Protein AF-A0AAP9Y2R6-F1 (afdb_monomer)

Mean predicted aligned error: 7.05 Å

Radius of gyration: 29.99 Å; Cα contacts (8 Å, |Δi|>4): 122; chains: 1; bounding box: 62×42×90 Å

Nearest PDB structures (foldseek):
  4e17-assembly1_A  TM=4.650E-01  e=4.943E+00  Gallus gallus

Sequence (197 aa):
MSHKTFRLRTQFMLLILGFSFCFIAYSLCSLFVLKELRVNGPLYQKIQLSNDLVSDILPPPEYVIESYLLCFQLLDADAVQQPRLIDRLASLRKDYDDRYRFWSEQPLNPDTRRALIDASHPPAVAFYRIVFDDFIPAVQREDKVAARDALGRISQQYDLQRKAIDSLVQLATRDTSAVEADAQRGTQSSFWLLAGV

Solvent-accessible surface area (backbone atoms only — not comparable to full-atom values): 10710 Å² total; per-residue (Å²): 136,86,78,80,80,69,57,70,69,58,53,52,51,52,52,50,51,50,51,51,49,52,49,51,53,50,49,54,53,50,52,55,53,48,56,38,68,32,82,87,12,67,56,43,50,54,52,48,52,53,52,50,52,49,58,76,71,47,82,58,57,92,49,63,60,67,53,55,52,48,55,59,52,49,77,77,44,49,88,81,51,40,61,61,54,52,53,48,43,53,49,50,51,50,49,25,55,53,50,50,56,56,56,72,72,47,96,60,55,73,66,58,40,44,26,51,59,68,47,20,40,59,28,50,54,52,25,50,47,40,43,66,72,46,20,49,55,20,49,75,68,67,35,64,65,56,23,50,53,36,46,55,55,33,50,54,22,48,55,50,21,49,55,25,47,58,52,37,53,55,48,55,52,52,52,51,53,50,54,53,52,49,51,47,54,53,50,55,57,52,49,39,65,73,70,74,112

Organism: Burkholderia glumae (NCBI:txid337)

Secondary structure (DSSP, 8-state):
-------HHHHHHHHHHHHHHHHHHHHHHHHHHHHHHSTTSHHHHHHHHHHHHHHHHSPPTT-THHHHHHHHHHHH--TTTHHHHHHHHHHHHHHHHHHHHHHHTS---HHHHIIIIIIIHHHHHHHHHHIIIIIHHHHHTT-HHHHHHHHHHHHHHHHHHHHHHHHHHHHHHHHHHHHHHHHHHHHHHHHHHHHT-

Foldseek 3Di:
DDDPDDDPVVVVVVVVVVVVVVLVVVLVVVVVVCQQPFQVHPVNVVVVVVVVVVPVPDDDLLACVVVLVLLVVLLVDDPVCLVVSVVVNVVSVVSNVVVLVVVCPDPDDPVLCCLRPVQQPVLVVQLSCLVPVFQSVCSVVVVSVSNVVSSVSNVVSNVSNVVSVVVSVVVVVVVVVVVSVVSVVVSVVVVCVSVPD

Structure (mmCIF, N/CA/C/O backbone):
data_AF-A0AAP9Y2R6-F1
#
_entry.id   AF-A0AAP9Y2R6-F1
#
loop_
_atom_site.group_PDB
_atom_site.id
_atom_site.type_symbol
_atom_site.label_atom_id
_atom_site.label_alt_id
_atom_site.label_comp_id
_atom_site.label_asym_id
_atom_site.label_entity_id
_atom_site.label_seq_id
_atom_site.pdbx_PDB_ins_code
_atom_site.Cartn_x
_atom_site.Cartn_y
_atom_site.Cartn_z
_atom_site.occupancy
_atom_site.B_iso_or_equiv
_atom_site.auth_seq_id
_atom_site.auth_comp_id
_atom_site.auth_asym_id
_atom_site.auth_atom_id
_atom_site.pdbx_PDB_model_num
ATOM 1 N N . MET A 1 1 ? 42.157 30.737 -60.958 1.00 42.56 1 MET A N 1
ATOM 2 C CA . MET A 1 1 ? 41.594 29.743 -60.016 1.00 42.56 1 MET A CA 1
ATOM 3 C C . MET A 1 1 ? 41.350 28.450 -60.780 1.00 42.56 1 MET A C 1
ATOM 5 O O . MET A 1 1 ? 40.451 28.403 -61.605 1.00 42.56 1 MET A O 1
ATOM 9 N N . SER A 1 2 ? 42.221 27.453 -60.610 1.00 43.06 2 SER A N 1
ATOM 10 C CA . SER A 1 2 ? 42.131 26.175 -61.330 1.00 43.06 2 SER A CA 1
ATOM 11 C C . SER A 1 2 ? 41.187 25.237 -60.577 1.00 43.06 2 SER A C 1
ATOM 13 O O . SER A 1 2 ? 41.554 24.693 -59.534 1.00 43.06 2 SER A O 1
ATOM 15 N N . HIS A 1 3 ? 39.955 25.080 -61.066 1.00 58.25 3 HIS A N 1
ATOM 16 C CA . HIS A 1 3 ? 39.062 24.027 -60.589 1.00 58.25 3 HIS A CA 1
ATOM 17 C C . HIS A 1 3 ? 39.592 22.695 -61.121 1.00 58.25 3 HIS A C 1
ATOM 19 O O . HIS A 1 3 ? 39.415 22.369 -62.292 1.00 58.25 3 HIS A O 1
ATOM 25 N N . LYS A 1 4 ? 40.281 21.930 -60.267 1.00 63.34 4 LYS A N 1
ATOM 26 C CA . LYS A 1 4 ? 40.662 20.549 -60.581 1.00 63.34 4 LYS A CA 1
ATOM 27 C C . LYS A 1 4 ? 39.378 19.746 -60.806 1.00 63.34 4 LYS A C 1
ATOM 29 O O . LYS A 1 4 ? 38.642 19.472 -59.860 1.00 63.34 4 LYS A O 1
ATOM 34 N N . THR A 1 5 ? 39.087 19.401 -62.055 1.00 64.75 5 THR A N 1
ATOM 35 C CA . THR A 1 5 ? 37.951 18.553 -62.415 1.00 64.75 5 THR A CA 1
ATOM 36 C C . THR A 1 5 ? 38.278 17.115 -62.014 1.00 64.75 5 THR A C 1
ATOM 38 O O . THR A 1 5 ? 39.085 16.426 -62.635 1.00 64.75 5 THR A O 1
ATOM 41 N N . PHE A 1 6 ? 37.701 16.661 -60.903 1.00 67.81 6 PHE A N 1
ATOM 42 C CA . PHE A 1 6 ? 37.825 15.268 -60.484 1.00 67.81 6 PHE A CA 1
ATOM 43 C C . PHE A 1 6 ? 37.100 14.359 -61.482 1.00 67.81 6 PHE A C 1
ATOM 45 O O . PHE A 1 6 ? 36.033 14.704 -61.986 1.00 67.81 6 PHE A O 1
ATOM 52 N N . ARG A 1 7 ? 37.661 13.173 -61.758 1.00 81.00 7 ARG A N 1
ATOM 53 C CA . ARG A 1 7 ? 36.958 12.152 -62.547 1.00 81.00 7 ARG A CA 1
ATOM 54 C C . ARG A 1 7 ? 35.639 11.815 -61.845 1.00 81.00 7 ARG A C 1
ATOM 56 O O . ARG A 1 7 ? 35.634 11.605 -60.635 1.00 81.00 7 ARG A O 1
ATOM 63 N N . LEU A 1 8 ? 34.554 11.699 -62.611 1.00 81.50 8 LEU A N 1
ATOM 64 C CA . LEU A 1 8 ? 33.191 11.460 -62.114 1.00 81.50 8 LEU A CA 1
ATOM 65 C C . LEU A 1 8 ? 33.115 10.318 -61.074 1.00 81.50 8 LEU A C 1
ATOM 67 O O . LEU A 1 8 ? 32.459 10.440 -60.045 1.00 81.50 8 LEU A O 1
ATOM 71 N N . ARG A 1 9 ? 33.879 9.235 -61.279 1.00 80.62 9 ARG A N 1
ATOM 72 C CA . ARG A 1 9 ? 33.995 8.107 -60.331 1.00 80.62 9 ARG A CA 1
ATO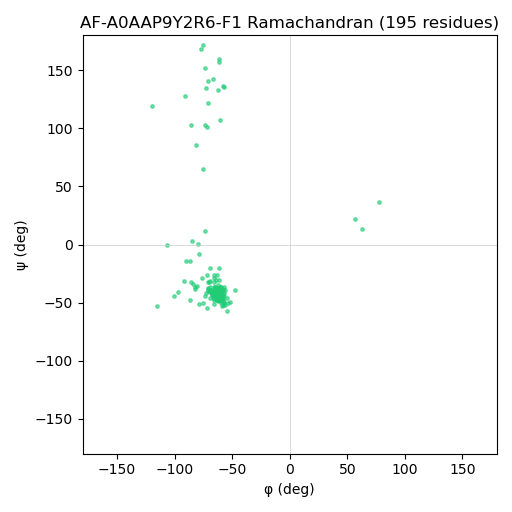M 73 C C . ARG A 1 9 ? 34.527 8.514 -58.951 1.00 80.62 9 ARG A C 1
ATOM 75 O O . ARG A 1 9 ? 34.040 8.024 -57.940 1.00 80.62 9 ARG A O 1
ATOM 82 N N . THR A 1 10 ? 35.514 9.406 -58.897 1.00 85.50 10 THR A N 1
ATOM 83 C CA . THR A 1 10 ? 36.101 9.896 -57.641 1.00 85.50 10 THR A CA 1
ATOM 84 C C . THR A 1 10 ? 35.112 10.774 -56.875 1.00 85.50 10 THR A C 1
ATOM 86 O O . THR A 1 10 ? 35.047 10.683 -55.655 1.00 85.50 10 THR A O 1
ATOM 89 N N . GLN A 1 11 ? 34.299 11.572 -57.577 1.00 83.00 11 GLN A N 1
ATOM 90 C CA . GLN A 1 11 ? 33.243 12.386 -56.960 1.00 83.00 11 GLN A CA 1
ATOM 91 C C . GLN A 1 11 ? 32.159 11.509 -56.318 1.00 83.00 11 GLN A C 1
ATOM 93 O O . GLN A 1 11 ? 31.798 11.740 -55.166 1.00 83.00 11 GLN A O 1
ATOM 98 N N . PHE A 1 12 ? 31.707 10.458 -57.014 1.00 89.44 12 PHE A N 1
ATOM 99 C CA . PHE A 1 12 ? 30.763 9.490 -56.448 1.00 89.44 12 PHE A CA 1
ATOM 100 C C . PHE A 1 12 ? 31.343 8.736 -55.242 1.00 89.44 12 PHE A C 1
ATOM 102 O O . PHE A 1 12 ? 30.650 8.598 -54.238 1.00 89.44 12 PHE A O 1
ATOM 109 N N . MET A 1 13 ? 32.613 8.306 -55.283 1.00 90.06 13 MET A N 1
ATOM 110 C CA . MET A 1 13 ? 33.241 7.644 -54.127 1.00 90.06 13 MET A CA 1
ATOM 111 C C . MET A 1 13 ? 33.343 8.557 -52.900 1.00 90.06 13 MET A C 1
ATOM 113 O O . MET A 1 13 ? 33.068 8.109 -51.791 1.00 90.06 13 MET A O 1
ATOM 117 N N . LEU A 1 14 ? 33.698 9.833 -53.082 1.00 91.06 14 LEU A N 1
ATOM 118 C CA . LEU A 1 14 ? 33.761 10.794 -51.977 1.00 91.06 14 LEU A CA 1
ATOM 119 C C . LEU A 1 14 ? 32.380 11.061 -51.368 1.00 91.06 14 LEU A C 1
ATOM 121 O O . LEU A 1 14 ? 32.266 11.147 -50.148 1.00 91.06 14 LEU A O 1
ATOM 125 N N . LEU A 1 15 ? 31.335 11.151 -52.195 1.00 92.44 15 LEU A N 1
ATOM 126 C CA . LEU A 1 15 ? 29.966 11.357 -51.721 1.00 92.44 15 LEU A CA 1
ATOM 127 C C . LEU A 1 15 ? 29.451 10.147 -50.933 1.00 92.44 15 LEU A C 1
ATOM 129 O O . LEU A 1 15 ? 28.877 10.325 -49.862 1.00 92.44 15 LEU A O 1
ATOM 133 N N . ILE A 1 16 ? 29.711 8.928 -51.418 1.00 92.69 16 ILE A N 1
ATOM 134 C CA . ILE A 1 16 ? 29.362 7.690 -50.709 1.00 92.69 16 ILE A CA 1
ATOM 135 C C . ILE A 1 16 ? 30.111 7.607 -49.376 1.00 92.69 16 ILE A C 1
ATOM 137 O O . ILE A 1 16 ? 29.486 7.362 -48.352 1.00 92.69 16 ILE A O 1
ATOM 141 N N . LEU A 1 17 ? 31.424 7.862 -49.358 1.00 93.75 17 LEU A N 1
ATOM 142 C CA . LEU A 1 17 ? 32.207 7.856 -48.117 1.00 93.75 17 LEU A CA 1
ATOM 143 C C . LEU A 1 17 ? 31.713 8.907 -47.118 1.00 93.75 17 LEU A C 1
ATOM 145 O O . LEU A 1 17 ? 31.610 8.609 -45.930 1.00 93.75 17 LEU A O 1
ATOM 149 N N . GLY A 1 18 ? 31.368 10.107 -47.593 1.00 94.00 18 GLY A N 1
ATOM 150 C CA . GLY A 1 18 ? 30.782 11.157 -46.762 1.00 94.00 18 GLY A CA 1
ATOM 151 C C . GLY A 1 18 ? 29.445 10.738 -46.149 1.00 94.00 18 GLY A C 1
ATOM 152 O O . GLY A 1 18 ? 29.265 10.853 -44.939 1.00 94.00 18 GLY A O 1
ATOM 153 N N . PHE A 1 19 ? 28.535 10.183 -46.954 1.00 93.88 19 PHE A N 1
ATOM 154 C CA . PHE A 1 19 ? 27.248 9.674 -46.470 1.00 93.88 19 PHE A CA 1
ATOM 155 C C . PHE A 1 19 ? 27.411 8.522 -45.478 1.00 93.88 19 PHE A C 1
ATOM 157 O O . PHE A 1 19 ? 26.789 8.545 -44.418 1.00 93.88 19 PHE A O 1
ATOM 164 N N . SER A 1 20 ? 28.273 7.549 -45.779 1.00 92.00 20 SER A N 1
ATOM 165 C CA . SER A 1 20 ? 28.566 6.432 -44.879 1.00 92.00 20 SER A CA 1
ATOM 166 C C . SER A 1 20 ? 29.151 6.918 -43.557 1.00 92.00 20 SER A C 1
ATOM 168 O O . SER A 1 20 ? 28.753 6.437 -42.501 1.00 92.00 20 SER A O 1
ATOM 170 N N . PHE A 1 21 ? 30.045 7.911 -43.585 1.00 93.44 21 PHE A N 1
ATOM 171 C CA . PHE A 1 21 ? 30.590 8.510 -42.369 1.00 93.44 21 PHE A CA 1
ATOM 172 C C . PHE A 1 21 ? 29.501 9.190 -41.530 1.00 93.44 21 PHE A C 1
ATOM 174 O O . PHE A 1 21 ? 29.406 8.931 -40.332 1.00 93.44 21 PHE A O 1
ATOM 181 N N . CYS A 1 22 ? 28.637 10.004 -42.148 1.00 92.12 22 CYS A N 1
ATOM 182 C CA . CYS A 1 22 ? 27.505 10.625 -41.456 1.00 92.12 22 CYS A CA 1
ATOM 183 C C . CYS A 1 22 ? 26.539 9.582 -40.879 1.00 92.12 22 CYS A C 1
ATOM 185 O O . CYS A 1 22 ? 26.077 9.739 -39.751 1.00 92.12 22 CYS A O 1
ATOM 187 N N . PHE A 1 23 ? 2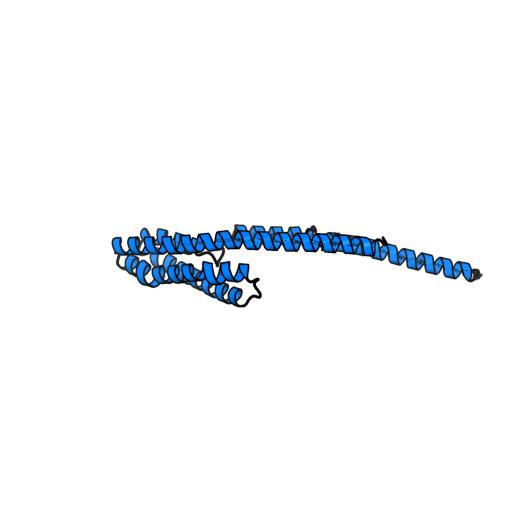6.265 8.505 -41.618 1.00 90.44 23 PHE A N 1
ATOM 188 C CA . PHE A 1 23 ? 25.397 7.422 -41.169 1.00 90.44 23 PHE A CA 1
ATOM 189 C C . PHE A 1 23 ? 25.990 6.661 -39.977 1.00 90.44 23 PHE A C 1
ATOM 191 O O . PHE A 1 23 ? 25.284 6.398 -39.004 1.00 90.44 23 PHE A O 1
ATOM 198 N N . ILE A 1 24 ? 27.293 6.361 -40.004 1.00 88.94 24 ILE A N 1
ATOM 199 C CA . ILE A 1 24 ? 27.999 5.724 -38.883 1.00 88.94 24 ILE A CA 1
ATOM 200 C C . ILE A 1 24 ? 28.001 6.649 -37.663 1.00 88.94 24 ILE A C 1
ATOM 202 O O . ILE A 1 24 ? 27.671 6.209 -36.565 1.00 88.94 24 ILE A O 1
ATOM 206 N N . ALA A 1 25 ? 28.321 7.934 -37.843 1.00 89.62 25 ALA A N 1
ATOM 207 C CA . ALA A 1 25 ? 28.320 8.909 -36.755 1.00 89.62 25 ALA A CA 1
ATOM 208 C C . ALA A 1 25 ? 26.927 9.049 -36.114 1.00 89.62 25 ALA A C 1
ATOM 210 O O . ALA A 1 25 ? 26.806 9.038 -34.888 1.00 89.62 25 ALA A O 1
ATOM 211 N N . TYR A 1 26 ? 25.873 9.115 -36.935 1.00 90.50 26 TYR A N 1
ATOM 212 C CA . TYR A 1 26 ? 24.488 9.116 -36.468 1.00 90.50 26 TYR A CA 1
ATOM 213 C C . TYR A 1 26 ? 24.140 7.829 -35.714 1.00 90.50 26 TYR A C 1
ATOM 215 O O . TYR A 1 26 ? 23.602 7.897 -34.611 1.00 90.50 26 TYR A O 1
ATOM 223 N N . SER A 1 27 ? 24.496 6.667 -36.268 1.00 85.62 27 SER A N 1
ATOM 224 C CA . SER A 1 27 ? 24.221 5.363 -35.658 1.00 85.62 27 SER A CA 1
ATOM 225 C C . SER A 1 27 ? 24.902 5.233 -34.298 1.00 85.62 27 SER A C 1
ATOM 227 O O . SER A 1 27 ? 24.251 4.886 -33.321 1.00 85.62 27 SER A O 1
ATOM 229 N N . LEU A 1 28 ? 26.182 5.599 -34.187 1.00 86.75 28 LEU A N 1
ATOM 230 C CA . LEU A 1 28 ? 26.902 5.584 -32.911 1.00 86.75 28 LEU A CA 1
ATOM 231 C C . LEU A 1 28 ? 26.243 6.508 -31.882 1.00 86.75 28 LEU A C 1
ATOM 233 O O . LEU A 1 28 ? 25.992 6.083 -30.757 1.00 86.75 28 LEU A O 1
ATOM 237 N N . CYS A 1 29 ? 25.911 7.742 -32.271 1.00 88.50 29 CYS A N 1
ATOM 238 C CA . CYS A 1 29 ? 25.213 8.686 -31.398 1.00 88.50 29 CYS A CA 1
ATOM 239 C C . CYS A 1 29 ? 23.859 8.128 -30.923 1.00 88.50 29 CYS A C 1
ATOM 241 O O . CYS A 1 29 ? 23.559 8.146 -29.729 1.00 88.50 29 CYS A O 1
ATOM 243 N N . SER A 1 30 ? 23.078 7.552 -31.841 1.00 86.75 30 SER A N 1
ATOM 244 C CA . SER A 1 30 ? 21.794 6.913 -31.541 1.00 86.75 30 SER A CA 1
ATOM 245 C C . SER A 1 30 ? 21.945 5.760 -30.543 1.00 86.75 30 SER A C 1
ATOM 247 O O . SER A 1 30 ? 21.197 5.696 -29.567 1.00 86.75 30 SER A O 1
ATOM 249 N N . LEU A 1 31 ? 22.956 4.901 -30.712 1.00 82.88 31 LEU A N 1
ATOM 250 C CA . LEU A 1 31 ? 23.227 3.791 -29.793 1.00 82.88 31 LEU A CA 1
ATOM 251 C C . LEU A 1 31 ? 23.615 4.270 -28.387 1.00 82.88 31 LEU A C 1
ATOM 253 O O . LEU A 1 31 ? 23.197 3.658 -27.401 1.00 82.88 31 LEU A O 1
ATOM 257 N N . PHE A 1 32 ? 24.373 5.366 -28.271 1.00 85.62 32 PHE A N 1
ATOM 258 C CA . PHE A 1 32 ? 24.688 5.967 -26.970 1.00 85.62 32 PHE A CA 1
ATOM 259 C C . PHE A 1 32 ? 23.432 6.476 -26.260 1.00 85.62 32 PHE A C 1
ATOM 261 O O . PHE A 1 32 ? 23.223 6.153 -25.091 1.00 85.62 32 PHE A O 1
ATOM 268 N N . VAL A 1 33 ? 22.572 7.213 -26.967 1.00 86.44 33 VAL A N 1
ATOM 269 C CA . VAL A 1 33 ? 21.307 7.717 -26.409 1.00 86.44 33 VAL A CA 1
ATOM 270 C C . VAL A 1 33 ? 20.382 6.561 -26.014 1.00 86.44 33 VAL A C 1
ATOM 272 O O . VAL A 1 33 ? 19.808 6.569 -24.927 1.00 86.44 33 VAL A O 1
ATOM 275 N N . LEU A 1 34 ? 20.276 5.523 -26.847 1.00 86.69 34 LEU A N 1
ATOM 276 C CA . LEU A 1 34 ? 19.433 4.362 -26.560 1.00 86.69 34 LEU A CA 1
ATOM 277 C C . LEU A 1 34 ? 19.923 3.577 -25.334 1.00 86.69 34 LEU A C 1
ATOM 279 O O . LEU A 1 34 ? 19.111 3.099 -24.542 1.00 86.69 34 LEU A O 1
ATOM 283 N N . LYS A 1 35 ? 21.243 3.465 -25.138 1.00 85.56 35 LYS A N 1
ATOM 284 C CA . LYS A 1 35 ? 21.821 2.822 -23.949 1.00 85.56 35 LYS A CA 1
ATOM 285 C C . LYS A 1 35 ? 21.443 3.551 -22.656 1.00 85.56 35 LYS A C 1
ATOM 287 O O . LYS A 1 35 ? 21.256 2.884 -21.638 1.00 85.56 35 LYS A O 1
ATOM 292 N N . GLU A 1 36 ? 21.329 4.876 -22.711 1.00 88.31 36 GLU A N 1
ATOM 293 C CA . GLU A 1 36 ? 20.938 5.709 -21.572 1.00 88.31 36 GLU A CA 1
ATOM 294 C C . GLU A 1 36 ? 19.438 5.585 -21.250 1.00 88.31 36 GLU A C 1
ATOM 296 O O . GLU A 1 36 ? 19.060 5.434 -20.088 1.00 88.31 36 GLU A O 1
ATOM 301 N N . LEU A 1 37 ? 18.591 5.618 -22.287 1.00 89.31 37 LEU A N 1
ATOM 302 C CA . LEU A 1 37 ? 17.130 5.728 -22.165 1.00 89.31 37 LEU A CA 1
ATOM 303 C C . LEU A 1 37 ? 16.374 4.391 -22.084 1.00 89.31 37 LEU A C 1
ATOM 305 O O . LEU A 1 37 ? 15.187 4.387 -21.760 1.00 89.31 37 LEU A O 1
ATOM 309 N N . ARG A 1 38 ? 17.009 3.261 -22.412 1.00 87.81 38 ARG A N 1
ATOM 310 C CA . ARG A 1 38 ? 16.357 1.938 -22.379 1.00 87.81 38 ARG A CA 1
ATOM 311 C C . ARG A 1 38 ? 15.878 1.552 -20.974 1.00 87.81 38 ARG A C 1
ATOM 313 O O . ARG A 1 38 ? 16.413 2.017 -19.969 1.00 87.81 38 ARG A O 1
ATOM 320 N N . VAL A 1 39 ? 14.935 0.611 -20.905 1.00 89.62 39 VAL A N 1
ATOM 321 C CA . VAL A 1 39 ? 14.566 -0.066 -19.647 1.00 89.62 39 VAL A CA 1
ATOM 322 C C . VAL A 1 39 ? 15.817 -0.719 -19.049 1.00 89.62 39 VAL A C 1
ATOM 324 O O . VAL A 1 39 ? 16.604 -1.325 -19.781 1.00 89.62 39 VAL A O 1
ATOM 327 N N . ASN A 1 40 ? 16.024 -0.567 -17.738 1.00 86.00 40 ASN A N 1
ATOM 328 C CA . ASN A 1 40 ? 17.274 -0.905 -17.037 1.00 86.00 40 ASN A CA 1
ATOM 329 C C . ASN A 1 40 ? 18.522 -0.097 -17.469 1.00 86.00 40 ASN A C 1
ATOM 331 O O . ASN A 1 40 ? 19.650 -0.462 -17.133 1.00 86.00 40 ASN A O 1
ATOM 335 N N . GLY A 1 41 ? 18.353 0.995 -18.218 1.00 89.81 41 GLY A N 1
ATOM 336 C CA . GLY A 1 41 ? 19.386 2.008 -18.437 1.00 89.81 41 GLY A CA 1
ATOM 337 C C . GLY A 1 41 ? 19.553 2.936 -17.222 1.00 89.81 41 GLY A C 1
ATOM 338 O O . GLY A 1 41 ? 18.708 2.932 -16.322 1.00 89.81 41 GLY A O 1
ATOM 339 N N . PRO A 1 42 ? 20.615 3.758 -17.178 1.00 93.06 42 PRO A N 1
ATOM 340 C CA . PRO A 1 42 ? 20.896 4.635 -16.039 1.00 93.06 42 PRO A CA 1
ATOM 341 C C . PRO A 1 42 ? 19.761 5.615 -15.706 1.00 93.06 42 PRO A C 1
ATOM 343 O O . PRO A 1 42 ? 19.460 5.827 -14.530 1.00 93.06 42 PRO A O 1
ATOM 346 N N . LEU A 1 43 ? 19.071 6.171 -16.713 1.00 91.81 43 LEU A N 1
ATOM 347 C CA . LEU A 1 43 ? 17.950 7.081 -16.461 1.00 91.81 43 LEU A CA 1
ATOM 348 C C . LEU A 1 43 ? 16.746 6.356 -15.839 1.00 91.81 43 LEU A C 1
ATOM 350 O O . LEU A 1 43 ? 16.143 6.878 -14.902 1.00 91.81 43 LEU A O 1
ATOM 354 N N . TYR A 1 44 ? 16.425 5.148 -16.315 1.00 93.31 44 TYR A N 1
ATOM 355 C CA . TYR A 1 44 ? 15.371 4.309 -15.731 1.00 93.31 44 TYR A CA 1
ATOM 356 C C . TYR A 1 44 ? 15.669 3.991 -14.261 1.00 93.31 44 TYR A C 1
ATOM 358 O O . TYR A 1 44 ? 14.813 4.200 -13.408 1.00 93.31 44 TYR A O 1
ATOM 366 N N . GLN A 1 45 ? 16.905 3.588 -13.947 1.00 93.38 45 GLN A N 1
ATOM 367 C CA . GLN A 1 45 ? 17.332 3.300 -12.572 1.00 93.38 45 GLN A CA 1
ATOM 368 C C . GLN A 1 45 ? 17.212 4.520 -11.653 1.00 93.38 45 GLN A C 1
ATOM 370 O O . GLN A 1 45 ? 16.838 4.388 -10.492 1.00 93.38 45 GLN A O 1
ATOM 375 N N . LYS A 1 46 ? 17.482 5.726 -12.168 1.00 94.31 46 LYS A N 1
ATOM 376 C CA . LYS A 1 46 ? 17.301 6.965 -11.403 1.00 94.31 46 LYS A CA 1
ATOM 377 C C . LYS A 1 46 ? 15.829 7.234 -11.076 1.00 94.31 46 LYS A C 1
ATOM 379 O O . LYS A 1 46 ? 15.529 7.680 -9.971 1.00 94.31 46 LYS A O 1
ATOM 384 N N . ILE A 1 47 ? 14.924 6.977 -12.023 1.00 94.12 47 ILE A N 1
ATOM 385 C CA . ILE A 1 47 ? 13.474 7.091 -11.799 1.00 94.12 47 ILE A CA 1
ATOM 386 C C . ILE A 1 47 ? 13.021 6.044 -10.779 1.00 94.12 47 ILE A C 1
ATOM 388 O O . ILE A 1 47 ? 12.336 6.393 -9.822 1.00 94.12 47 ILE A O 1
ATOM 392 N N . GLN A 1 48 ? 13.449 4.791 -1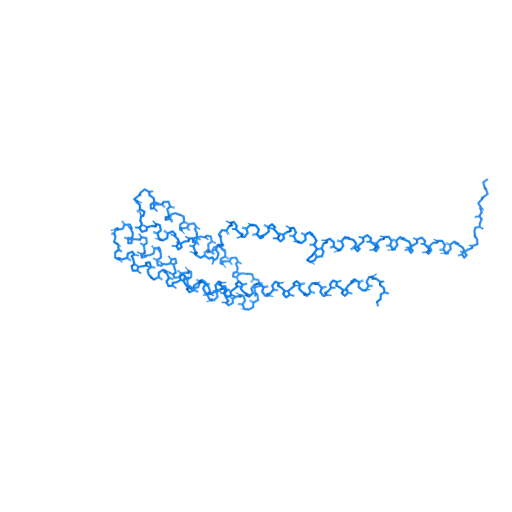0.950 1.00 94.00 48 GLN A N 1
ATOM 393 C CA . GLN A 1 48 ? 13.133 3.694 -10.040 1.00 94.00 48 GLN A CA 1
ATOM 394 C C . GLN A 1 48 ? 13.581 4.006 -8.610 1.00 94.00 48 GLN A C 1
ATOM 396 O O . GLN A 1 48 ? 12.751 3.988 -7.715 1.00 94.00 48 GLN A O 1
ATOM 401 N N . LEU A 1 49 ? 14.829 4.441 -8.412 1.00 94.69 49 LEU A N 1
ATOM 402 C CA . LEU A 1 49 ? 15.341 4.829 -7.094 1.00 94.69 49 LEU A CA 1
ATOM 403 C C . LEU A 1 49 ? 14.497 5.928 -6.431 1.00 94.69 49 LEU A C 1
ATOM 405 O O . LEU A 1 49 ? 14.270 5.902 -5.224 1.00 94.69 49 LEU A O 1
ATOM 409 N N . SER A 1 50 ? 14.030 6.907 -7.211 1.00 94.25 50 SER A N 1
ATOM 410 C CA . SER A 1 50 ? 13.148 7.952 -6.687 1.00 94.25 50 SER A CA 1
ATOM 411 C C . SER A 1 50 ? 11.780 7.395 -6.287 1.00 94.25 50 SER A C 1
ATOM 413 O O . SER A 1 50 ? 11.233 7.826 -5.276 1.00 94.25 50 SER A O 1
ATOM 415 N N . ASN A 1 51 ? 11.222 6.469 -7.067 1.00 92.06 51 ASN A N 1
ATOM 416 C CA . ASN A 1 51 ? 9.944 5.828 -6.760 1.00 92.06 51 ASN A CA 1
ATOM 417 C C . ASN A 1 51 ? 10.053 4.899 -5.542 1.00 92.06 51 ASN A C 1
ATOM 419 O O . ASN A 1 51 ? 9.145 4.894 -4.711 1.00 92.06 51 ASN A O 1
ATOM 423 N N . ASP A 1 52 ? 11.163 4.172 -5.410 1.00 92.25 52 ASP A N 1
ATOM 424 C CA . ASP A 1 52 ? 11.460 3.307 -4.267 1.00 92.25 52 ASP A CA 1
ATOM 425 C C . ASP A 1 52 ? 11.549 4.146 -2.987 1.00 92.25 52 ASP A C 1
ATOM 427 O O . ASP A 1 52 ? 10.845 3.874 -2.020 1.00 92.25 52 ASP A O 1
ATOM 431 N N . LEU A 1 53 ? 12.300 5.256 -3.015 1.00 92.81 53 LEU A N 1
ATOM 432 C CA . LEU A 1 53 ? 12.408 6.167 -1.872 1.00 92.81 53 LEU A CA 1
ATOM 433 C C . LEU A 1 53 ? 11.050 6.745 -1.448 1.00 92.81 53 LEU A C 1
ATOM 435 O O . LEU A 1 53 ? 10.760 6.850 -0.258 1.00 92.81 53 LEU A O 1
ATOM 439 N N . VAL A 1 54 ? 10.213 7.141 -2.411 1.00 90.62 54 VAL A N 1
ATOM 440 C CA . VAL A 1 54 ? 8.857 7.628 -2.114 1.00 90.62 54 VAL A CA 1
ATOM 441 C C . VAL A 1 54 ? 8.012 6.518 -1.482 1.00 90.62 54 VAL A C 1
ATOM 443 O O . VAL A 1 54 ? 7.282 6.788 -0.528 1.00 90.62 54 VAL A O 1
ATOM 446 N N . SER A 1 55 ? 8.135 5.286 -1.976 1.00 87.94 55 SER A N 1
ATOM 447 C CA . SER A 1 55 ? 7.395 4.120 -1.475 1.00 87.94 55 SER A CA 1
ATOM 448 C C . SER A 1 55 ? 7.845 3.682 -0.077 1.00 87.94 55 SER A C 1
ATOM 450 O O . SER A 1 55 ? 7.016 3.219 0.700 1.00 87.94 55 SER A O 1
ATOM 452 N N . ASP A 1 56 ? 9.119 3.878 0.272 1.00 90.69 56 ASP A N 1
ATOM 453 C CA . ASP A 1 56 ? 9.658 3.590 1.609 1.00 90.69 56 ASP A CA 1
ATOM 454 C C . ASP A 1 56 ? 9.184 4.595 2.675 1.00 90.69 56 ASP A C 1
ATOM 456 O O . ASP A 1 56 ? 9.139 4.275 3.864 1.00 90.69 56 ASP A O 1
ATOM 460 N N . ILE A 1 57 ? 8.851 5.825 2.268 1.00 88.69 57 ILE A N 1
ATOM 461 C CA . ILE A 1 57 ? 8.495 6.919 3.185 1.00 88.69 57 ILE A CA 1
ATOM 462 C C . ILE A 1 57 ? 6.980 7.060 3.345 1.00 88.69 57 ILE A C 1
ATOM 464 O O . ILE A 1 57 ? 6.502 7.359 4.443 1.00 88.69 57 ILE A O 1
ATOM 468 N N . LEU A 1 58 ? 6.218 6.920 2.258 1.00 83.75 58 LEU A N 1
ATOM 469 C CA . LEU A 1 58 ? 4.784 7.183 2.281 1.00 83.75 58 LEU A CA 1
ATOM 470 C C . LEU A 1 58 ? 3.992 5.916 2.619 1.00 83.75 58 LEU A C 1
ATOM 472 O O . LEU A 1 58 ? 4.146 4.902 1.938 1.00 83.75 58 LEU A O 1
ATOM 476 N N . PRO A 1 59 ? 3.091 5.964 3.621 1.00 82.75 59 PRO A N 1
ATOM 477 C CA . PRO A 1 59 ? 2.230 4.832 3.911 1.00 82.75 59 PRO A CA 1
ATOM 478 C C . PRO A 1 59 ? 1.334 4.538 2.695 1.00 82.75 59 PRO A C 1
ATOM 480 O O . PRO A 1 59 ? 0.735 5.462 2.131 1.00 82.75 59 PRO A O 1
ATOM 483 N N . PRO A 1 60 ? 1.226 3.267 2.271 1.00 87.88 60 PRO A N 1
ATOM 484 C CA . PRO A 1 60 ? 0.465 2.912 1.086 1.00 87.88 60 PRO A CA 1
ATOM 485 C C . PRO A 1 60 ? -1.039 3.078 1.352 1.00 87.88 60 PRO A C 1
ATOM 487 O O . PRO A 1 60 ? -1.582 2.404 2.228 1.00 87.88 60 PRO A O 1
ATOM 490 N N . PRO A 1 61 ? -1.747 3.916 0.577 1.00 90.19 61 PRO A N 1
ATOM 491 C CA . PRO A 1 61 ? -3.141 4.262 0.857 1.00 90.19 61 PRO A CA 1
ATOM 492 C C . PRO A 1 61 ? -4.121 3.104 0.637 1.00 90.19 61 PRO A C 1
ATOM 494 O O . PRO A 1 61 ? -5.201 3.122 1.202 1.00 90.19 61 PRO A O 1
ATOM 497 N N . GLU A 1 62 ? -3.748 2.079 -0.138 1.00 94.75 62 GLU A N 1
ATOM 498 C CA . GLU A 1 62 ? -4.535 0.844 -0.318 1.00 94.75 62 GLU A CA 1
ATOM 499 C C . GLU A 1 62 ? -4.386 -0.149 0.848 1.00 94.75 62 GLU A C 1
ATOM 501 O O . GLU A 1 62 ? -4.970 -1.233 0.827 1.00 94.75 62 GLU A O 1
ATOM 506 N N . TYR A 1 63 ? -3.607 0.194 1.875 1.00 96.19 63 TYR A N 1
ATOM 507 C CA . TYR A 1 63 ? -3.364 -0.664 3.024 1.00 96.19 63 TYR A CA 1
ATOM 508 C C . TYR A 1 63 ? -3.843 0.019 4.307 1.00 96.19 63 TYR A C 1
ATOM 510 O O . TYR A 1 63 ? -3.316 1.054 4.712 1.00 96.19 63 TYR A O 1
ATOM 518 N N . VAL A 1 64 ? -4.798 -0.589 5.016 1.00 98.00 64 VAL A N 1
ATOM 519 C CA . VAL A 1 64 ? -5.394 0.007 6.228 1.00 98.00 64 VAL A CA 1
ATOM 520 C C . VAL A 1 64 ? -4.473 -0.020 7.456 1.00 98.00 64 VAL A C 1
ATOM 522 O O . VAL A 1 64 ? -4.924 0.251 8.565 1.00 98.00 64 VAL A O 1
ATOM 525 N N . ILE A 1 65 ? -3.182 -0.330 7.303 1.00 97.31 65 ILE A N 1
ATOM 526 C CA . ILE A 1 65 ? -2.241 -0.529 8.414 1.00 97.31 65 ILE A CA 1
ATOM 527 C C . ILE A 1 65 ? -2.094 0.700 9.322 1.00 97.31 65 ILE A C 1
ATOM 529 O O . ILE A 1 65 ? -2.079 0.548 10.543 1.00 97.31 65 ILE A O 1
ATOM 533 N N . GLU A 1 66 ? -2.049 1.916 8.766 1.00 97.31 66 GLU A N 1
ATOM 534 C CA . GLU A 1 66 ? -2.023 3.133 9.591 1.00 97.31 66 GLU A CA 1
ATOM 535 C C . GLU A 1 66 ? -3.344 3.279 10.352 1.00 97.31 66 GLU A C 1
ATOM 537 O O . GLU A 1 66 ? -3.336 3.501 11.558 1.00 97.31 66 GLU A O 1
ATOM 542 N N . SER A 1 67 ? -4.483 3.059 9.686 1.00 98.38 67 SER A N 1
ATOM 543 C CA . SER A 1 67 ? -5.794 3.109 10.348 1.00 98.38 67 SER A CA 1
ATOM 544 C C . SER A 1 67 ? -5.889 2.082 11.479 1.00 98.38 67 SER A C 1
ATOM 546 O O . SER A 1 67 ? -6.393 2.390 12.554 1.00 98.38 67 SER A O 1
ATOM 548 N N . TYR A 1 68 ? -5.339 0.886 11.272 1.00 98.56 68 TYR A N 1
ATOM 549 C CA . TYR A 1 68 ? -5.282 -0.165 12.280 1.00 98.56 68 TYR A CA 1
ATOM 550 C C . TYR A 1 68 ? -4.450 0.252 13.496 1.00 98.56 68 TYR A C 1
ATOM 552 O O . TYR A 1 68 ? -4.900 0.085 14.628 1.00 98.56 68 TYR A O 1
ATOM 560 N N . LEU A 1 69 ? -3.285 0.874 13.283 1.00 98.06 69 LEU A N 1
ATOM 561 C CA . LEU A 1 69 ? -2.483 1.462 14.359 1.00 98.06 69 LEU A CA 1
ATOM 562 C C . LEU A 1 69 ? -3.272 2.521 15.146 1.00 98.06 69 LEU A C 1
ATOM 564 O O . LEU A 1 69 ? -3.227 2.524 16.378 1.00 98.06 69 LEU A O 1
ATOM 568 N N . LEU A 1 70 ? -4.009 3.400 14.461 1.00 98.38 70 LEU A N 1
ATOM 569 C CA . LEU A 1 70 ? -4.805 4.438 15.123 1.00 98.38 70 LEU A CA 1
ATOM 570 C C . LEU A 1 70 ? -5.929 3.856 15.987 1.00 98.38 70 LEU A C 1
ATOM 572 O O . LEU A 1 70 ? -6.250 4.441 17.019 1.00 98.38 70 LEU A O 1
ATOM 576 N N . CYS A 1 71 ? -6.487 2.693 15.633 1.00 98.44 71 CYS A N 1
ATOM 577 C CA . CYS A 1 71 ? -7.438 1.996 16.499 1.00 98.44 71 CYS A CA 1
ATOM 578 C C . CYS A 1 71 ? -6.807 1.614 17.847 1.00 98.44 71 CYS A C 1
ATOM 580 O O . CYS A 1 71 ? -7.431 1.815 18.884 1.00 98.44 71 CYS A O 1
ATOM 582 N N . PHE A 1 72 ? -5.558 1.137 17.872 1.00 98.12 72 PHE A N 1
ATOM 583 C CA . PHE A 1 72 ? -4.871 0.881 19.145 1.00 98.12 72 PHE A CA 1
ATOM 584 C C . PHE A 1 72 ? -4.588 2.168 19.913 1.00 98.12 72 PHE A C 1
ATOM 586 O O . PHE A 1 72 ? -4.818 2.212 21.116 1.00 98.12 72 PHE A O 1
ATOM 593 N N . GLN A 1 73 ? -4.143 3.227 19.230 1.00 98.00 73 GLN A N 1
ATOM 594 C CA . GLN A 1 73 ? -3.903 4.518 19.883 1.00 98.00 73 GLN A CA 1
ATOM 595 C C . GLN A 1 73 ? -5.181 5.085 20.510 1.00 98.00 73 GLN A C 1
ATOM 597 O O . GLN A 1 73 ? -5.125 5.651 21.596 1.00 98.00 73 GLN A O 1
ATOM 602 N N . LEU A 1 74 ? -6.336 4.894 19.866 1.00 97.69 74 LEU A N 1
ATOM 603 C CA . LEU A 1 74 ? -7.631 5.339 20.379 1.00 97.69 74 LEU A CA 1
ATOM 604 C C . LEU A 1 74 ? -8.076 4.623 21.658 1.00 97.69 74 LEU A C 1
ATOM 606 O O . LEU A 1 74 ? -8.830 5.216 22.423 1.00 97.69 74 LEU A O 1
ATOM 610 N N . LEU A 1 75 ? -7.625 3.390 21.919 1.00 95.12 75 LEU A N 1
ATOM 611 C CA . LEU A 1 75 ? -7.971 2.688 23.162 1.00 95.12 75 LEU A CA 1
ATOM 612 C C . LEU A 1 75 ? -7.389 3.361 24.411 1.00 95.12 75 LEU A C 1
ATOM 614 O O . LEU A 1 75 ? -8.007 3.294 25.475 1.00 95.12 75 LEU A O 1
ATOM 618 N N . ASP A 1 76 ? -6.218 3.979 24.270 1.00 93.62 76 ASP A N 1
ATOM 619 C CA . ASP A 1 76 ? -5.486 4.625 25.362 1.00 93.62 76 ASP A CA 1
ATOM 620 C C . ASP A 1 76 ? -5.545 6.164 25.281 1.00 93.62 76 ASP A C 1
ATOM 622 O O . ASP A 1 76 ? -4.990 6.851 26.139 1.00 93.62 76 ASP A O 1
ATOM 626 N N . ALA A 1 77 ? -6.214 6.712 24.261 1.00 95.00 77 ALA A N 1
ATOM 627 C CA . ALA A 1 77 ? -6.307 8.146 24.025 1.00 95.00 77 ALA A CA 1
ATOM 628 C C . ALA A 1 77 ? -7.232 8.843 25.030 1.00 95.00 77 ALA A C 1
ATOM 630 O O . ALA A 1 77 ? -8.375 8.431 25.256 1.00 95.00 77 ALA A O 1
ATOM 631 N N . ASP A 1 78 ? -6.764 9.971 25.561 1.00 93.62 78 ASP A N 1
ATOM 632 C CA . ASP A 1 78 ? -7.591 10.870 26.361 1.00 93.62 78 ASP A CA 1
ATOM 633 C C . ASP A 1 78 ? -8.573 11.691 25.495 1.00 93.62 78 ASP A C 1
ATOM 635 O O . ASP A 1 78 ? -8.513 11.709 24.260 1.00 93.62 78 ASP A O 1
ATOM 639 N N . ALA A 1 79 ? -9.484 12.415 26.152 1.00 91.50 79 ALA A N 1
ATOM 640 C CA . ALA A 1 79 ? -10.496 13.236 25.486 1.00 91.50 79 ALA A CA 1
ATOM 641 C C . ALA A 1 79 ? -9.914 14.363 24.606 1.00 91.50 79 ALA A C 1
ATOM 643 O O . ALA A 1 79 ? -10.603 14.861 23.716 1.00 91.50 79 ALA A O 1
ATOM 644 N N . VAL A 1 80 ? -8.659 14.773 24.831 1.00 94.75 80 VAL A N 1
ATOM 645 C CA . VAL A 1 80 ? -7.975 15.805 24.036 1.00 94.75 80 VAL A CA 1
ATOM 646 C C . VAL A 1 80 ? -7.389 15.196 22.759 1.00 94.75 80 VAL A C 1
ATOM 648 O O . VAL A 1 80 ? -7.407 15.822 21.700 1.00 94.75 80 VAL A O 1
ATOM 651 N N . GLN A 1 81 ? -6.885 13.965 22.836 1.00 96.06 81 GLN A N 1
ATOM 652 C CA . GLN A 1 81 ? -6.261 13.252 21.724 1.00 96.06 81 GLN A CA 1
ATOM 653 C C . GLN A 1 81 ? -7.278 12.611 20.773 1.00 96.06 81 GLN A C 1
ATOM 655 O O . GLN A 1 81 ? -7.035 12.589 19.562 1.00 96.06 81 GLN A O 1
ATOM 660 N N . GLN A 1 82 ? -8.400 12.104 21.298 1.00 96.88 82 GLN A N 1
ATOM 661 C CA . GLN A 1 82 ? -9.397 11.355 20.523 1.00 96.88 82 GLN A CA 1
ATOM 662 C C . GLN A 1 82 ? -9.875 12.074 19.249 1.00 96.88 82 GLN A C 1
ATOM 664 O O . GLN A 1 82 ? -9.816 11.446 18.188 1.00 96.88 82 GLN A O 1
ATOM 669 N N . PRO A 1 83 ? -10.282 13.364 19.275 1.00 97.88 83 PRO A N 1
ATOM 670 C CA . PRO A 1 83 ? -10.777 14.042 18.075 1.00 97.88 83 PRO A CA 1
ATOM 671 C C . PRO A 1 83 ? -9.760 14.033 16.928 1.00 97.88 83 PRO A C 1
ATOM 673 O O . PRO A 1 83 ? -10.092 13.664 15.807 1.00 97.88 83 PRO A O 1
ATOM 676 N N . ARG A 1 84 ? -8.483 14.319 17.226 1.00 97.94 84 ARG A N 1
ATOM 677 C CA . ARG A 1 84 ? -7.406 14.340 16.223 1.00 97.94 84 ARG A CA 1
ATOM 678 C C . ARG A 1 84 ? -7.189 12.972 15.573 1.00 97.94 84 ARG A C 1
ATOM 680 O O . ARG A 1 84 ? -6.903 12.892 14.379 1.00 97.94 84 ARG A O 1
ATOM 687 N N . LEU A 1 85 ? -7.274 11.897 16.357 1.00 98.38 85 LEU A N 1
ATOM 688 C CA . LEU A 1 85 ? -7.110 10.530 15.854 1.00 98.38 85 LEU A CA 1
ATOM 689 C C . LEU A 1 85 ? -8.305 10.108 14.987 1.00 98.38 85 LEU A C 1
ATOM 691 O O . LEU A 1 85 ? -8.107 9.493 13.940 1.00 98.38 85 LEU A O 1
ATOM 695 N N . ILE A 1 86 ? -9.523 10.484 15.384 1.00 98.44 86 ILE A N 1
ATOM 696 C CA . ILE A 1 86 ? -10.752 10.236 14.616 1.00 98.44 86 ILE A CA 1
ATOM 697 C C . ILE A 1 86 ? -10.724 10.997 13.283 1.00 98.44 86 ILE A C 1
ATOM 699 O O . ILE A 1 86 ? -11.006 10.406 12.240 1.00 98.44 86 ILE A O 1
ATOM 703 N N . ASP A 1 87 ? -10.302 12.263 13.281 1.00 98.44 87 ASP A N 1
ATOM 704 C CA . ASP A 1 87 ? -10.158 13.056 12.053 1.00 98.44 87 ASP A CA 1
ATOM 705 C C . ASP A 1 87 ? -9.108 12.456 11.105 1.00 98.44 87 ASP A C 1
ATOM 707 O O . ASP A 1 87 ? -9.301 12.401 9.883 1.00 98.44 87 ASP A O 1
ATOM 711 N N . ARG A 1 88 ? -7.996 11.944 11.656 1.00 98.12 88 ARG A N 1
ATOM 712 C CA . ARG A 1 88 ? -6.980 11.243 10.862 1.00 98.12 88 ARG A CA 1
ATOM 713 C C . ARG A 1 88 ? -7.527 9.942 10.275 1.00 98.12 88 ARG A C 1
ATOM 715 O O . ARG A 1 88 ? -7.291 9.692 9.097 1.00 98.12 88 ARG A O 1
ATOM 722 N N . LEU A 1 89 ? -8.289 9.154 11.037 1.00 98.38 89 LEU A N 1
ATOM 723 C CA . LEU A 1 89 ? -8.973 7.958 10.530 1.00 98.38 89 LEU A CA 1
ATOM 724 C C . LEU A 1 89 ? -9.943 8.291 9.390 1.00 98.38 89 LEU A C 1
ATOM 726 O O . LEU A 1 89 ? -9.970 7.581 8.386 1.00 98.38 89 LEU A O 1
ATOM 730 N N . ALA A 1 90 ? -10.716 9.372 9.519 1.00 98.50 90 ALA A N 1
ATOM 731 C CA . ALA A 1 90 ? -11.630 9.822 8.469 1.00 98.50 90 ALA A CA 1
ATOM 732 C C . ALA A 1 90 ? -10.875 10.228 7.194 1.00 98.50 90 ALA A C 1
ATOM 734 O O . ALA A 1 90 ? -11.284 9.864 6.090 1.00 98.50 90 ALA A O 1
ATOM 735 N N . SER A 1 91 ? -9.741 10.916 7.348 1.00 98.19 91 SER A N 1
ATOM 736 C CA . SER A 1 91 ? -8.867 11.275 6.226 1.00 98.19 91 SER A CA 1
ATOM 737 C C . SER A 1 91 ? -8.292 10.034 5.539 1.00 98.19 91 SER A C 1
ATOM 739 O O . SER A 1 91 ? -8.375 9.920 4.323 1.00 98.19 91 SER A O 1
ATOM 741 N N . LEU A 1 92 ? -7.792 9.062 6.310 1.00 98.38 92 LEU A N 1
ATOM 742 C CA . LEU A 1 92 ? -7.255 7.809 5.770 1.00 98.38 92 LEU A CA 1
ATOM 743 C C . LEU A 1 92 ? -8.316 6.991 5.028 1.00 98.38 92 LEU A C 1
ATOM 745 O O . LEU A 1 92 ? -8.034 6.454 3.962 1.00 98.38 92 LEU A O 1
ATOM 749 N N . ARG A 1 93 ? -9.547 6.932 5.551 1.00 98.31 93 ARG A N 1
ATOM 750 C CA . ARG A 1 93 ? -10.670 6.299 4.848 1.00 98.31 93 ARG A CA 1
ATOM 751 C C . ARG A 1 93 ? -10.943 6.980 3.511 1.00 98.31 93 ARG A C 1
ATOM 753 O O . ARG A 1 93 ? -11.146 6.300 2.513 1.00 98.31 93 ARG A O 1
ATOM 760 N N . LYS A 1 94 ? -10.939 8.313 3.485 1.00 98.06 94 LYS A N 1
ATOM 761 C CA . LYS A 1 94 ? -11.123 9.066 2.245 1.00 98.06 94 LYS A CA 1
ATOM 762 C C . LYS A 1 94 ? -10.010 8.768 1.235 1.00 98.06 94 LYS A C 1
ATOM 764 O O . LYS A 1 94 ? -10.319 8.526 0.071 1.00 98.06 94 LYS A O 1
ATOM 769 N N . ASP A 1 95 ? -8.753 8.774 1.675 1.00 97.69 95 ASP A N 1
ATOM 770 C CA . ASP A 1 95 ? -7.606 8.455 0.819 1.00 97.69 95 ASP A CA 1
ATOM 771 C C . ASP A 1 95 ? -7.735 7.035 0.246 1.00 97.69 95 ASP A C 1
ATOM 773 O O . ASP A 1 95 ? -7.549 6.836 -0.954 1.00 97.69 95 ASP A O 1
ATOM 777 N N . TYR A 1 96 ? -8.134 6.066 1.077 1.00 98.06 96 TYR A N 1
ATOM 778 C CA . TYR A 1 96 ? -8.423 4.696 0.655 1.00 98.06 96 TYR A CA 1
ATOM 779 C C . TYR A 1 96 ? -9.529 4.647 -0.414 1.00 98.06 96 TYR A C 1
ATOM 781 O O . TYR A 1 96 ? -9.321 4.105 -1.498 1.00 98.06 96 TYR A O 1
ATOM 789 N N . ASP A 1 97 ? -10.684 5.264 -0.150 1.00 97.69 97 ASP A N 1
ATOM 790 C CA . ASP A 1 97 ? -11.836 5.259 -1.061 1.00 97.69 97 ASP A CA 1
ATOM 791 C C . ASP A 1 97 ? -11.504 5.909 -2.421 1.00 97.69 97 ASP A C 1
ATOM 793 O O . ASP A 1 97 ? -11.946 5.440 -3.477 1.00 97.69 97 ASP A O 1
ATOM 797 N N . ASP A 1 98 ? -10.705 6.980 -2.419 1.00 97.62 98 ASP A N 1
ATOM 798 C CA . ASP A 1 98 ? -10.265 7.655 -3.641 1.00 97.62 98 ASP A CA 1
ATOM 799 C C . ASP A 1 98 ? -9.286 6.801 -4.456 1.00 97.62 98 ASP A C 1
ATOM 801 O O . ASP A 1 98 ? -9.380 6.754 -5.689 1.00 97.62 98 ASP A O 1
ATOM 805 N N . ARG A 1 99 ? -8.364 6.099 -3.789 1.00 96.56 99 ARG A N 1
ATOM 806 C CA . ARG A 1 99 ? -7.419 5.197 -4.458 1.00 96.56 99 ARG A CA 1
ATOM 807 C C . ARG A 1 99 ? -8.102 3.952 -4.994 1.00 96.56 99 ARG A C 1
ATOM 809 O O . ARG A 1 99 ? -7.823 3.589 -6.139 1.00 96.56 99 ARG A O 1
ATOM 816 N N . TYR A 1 100 ? -9.067 3.408 -4.261 1.00 96.50 100 TYR A N 1
ATOM 817 C CA . TYR A 1 100 ? -9.862 2.285 -4.728 1.00 96.50 100 TYR A CA 1
ATOM 818 C C . TYR A 1 100 ? -10.615 2.656 -6.008 1.00 96.50 100 TYR A C 1
ATOM 820 O O . TYR A 1 100 ? -10.540 1.932 -7.003 1.00 96.50 100 TYR A O 1
ATOM 828 N N . ARG A 1 101 ? -11.278 3.825 -6.026 1.00 96.94 101 ARG A N 1
ATOM 829 C CA . ARG A 1 101 ? -11.969 4.331 -7.222 1.00 96.94 101 ARG A CA 1
ATOM 830 C C . ARG A 1 101 ? -11.006 4.429 -8.400 1.00 96.94 101 ARG A C 1
ATOM 832 O O . ARG A 1 101 ? -11.263 3.831 -9.443 1.00 96.94 101 ARG A O 1
ATOM 839 N N . PHE A 1 102 ? -9.872 5.100 -8.200 1.00 97.06 102 PHE A N 1
ATOM 840 C CA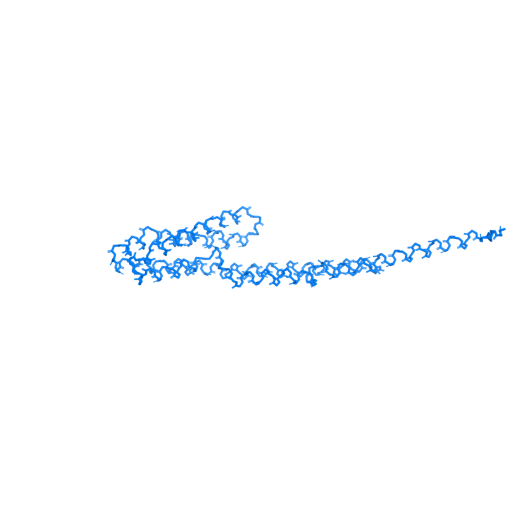 . PHE A 1 102 ? -8.843 5.237 -9.227 1.00 97.06 102 PHE A CA 1
ATOM 841 C C . PHE A 1 102 ? -8.404 3.878 -9.788 1.00 97.06 102 PHE A C 1
ATOM 843 O O . PHE A 1 102 ? -8.380 3.701 -11.006 1.00 97.06 102 PHE A O 1
ATOM 850 N N . TRP A 1 103 ? -8.071 2.917 -8.922 1.00 96.62 103 TRP A N 1
ATOM 851 C CA . TRP A 1 103 ? -7.570 1.605 -9.333 1.00 96.62 103 TRP A CA 1
ATOM 852 C C . TRP A 1 103 ? -8.637 0.718 -9.972 1.00 9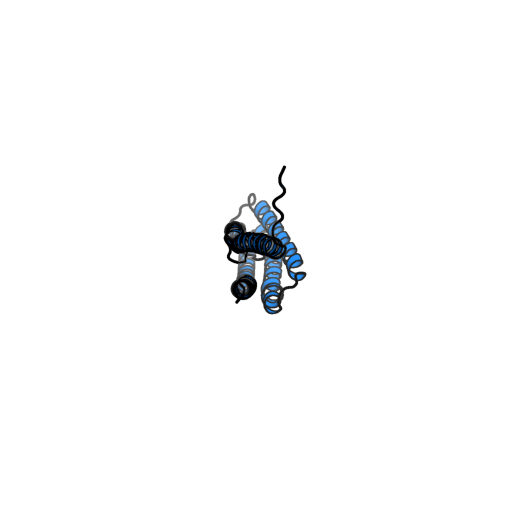6.62 103 TRP A C 1
ATOM 854 O O . TRP A 1 103 ? -8.322 -0.043 -10.887 1.00 96.62 103 TRP A O 1
ATOM 864 N N . SER A 1 104 ? -9.898 0.842 -9.554 1.00 95.25 104 SER A N 1
ATOM 865 C CA . SER A 1 104 ? -11.012 0.079 -10.126 1.00 95.25 104 SER A CA 1
ATOM 866 C C . SER A 1 104 ? -11.217 0.364 -11.622 1.00 95.25 104 SER A C 1
ATOM 868 O O . SER A 1 104 ? -11.579 -0.544 -12.382 1.00 95.25 104 SER A O 1
ATOM 870 N N . GLU A 1 105 ? -10.892 1.591 -12.043 1.00 96.56 105 GLU A N 1
ATOM 871 C CA . GLU A 1 105 ? -11.007 2.104 -13.411 1.00 96.56 105 GLU A CA 1
ATOM 872 C C . GLU A 1 105 ? -9.771 1.811 -14.280 1.00 96.56 105 GLU A C 1
ATOM 874 O O . GLU A 1 105 ? -9.841 1.924 -15.504 1.00 96.56 105 GLU A O 1
ATOM 879 N N . GLN A 1 106 ? -8.641 1.406 -13.687 1.00 96.31 106 GLN A N 1
ATOM 880 C CA . GLN A 1 106 ? -7.425 1.125 -14.454 1.00 96.31 106 GLN A CA 1
ATOM 881 C C . GLN A 1 106 ? -7.527 -0.196 -15.238 1.00 96.31 106 GLN A C 1
ATOM 883 O O . GLN A 1 106 ? -8.190 -1.145 -14.795 1.00 96.31 106 GLN A O 1
ATOM 888 N N . PRO A 1 107 ? -6.823 -0.320 -16.379 1.00 94.62 107 PRO A N 1
ATOM 889 C CA . PRO A 1 107 ? -6.740 -1.559 -17.151 1.00 94.62 107 PRO A CA 1
ATOM 890 C C . PRO A 1 107 ? -5.806 -2.575 -16.469 1.00 94.62 107 PRO A C 1
ATOM 892 O O . PRO A 1 107 ? -4.741 -2.920 -16.976 1.00 94.62 107 PRO A O 1
ATOM 895 N N . LEU A 1 108 ? -6.202 -3.042 -15.286 1.00 92.44 108 LEU A N 1
ATOM 896 C CA . LEU A 1 108 ? -5.490 -4.065 -14.529 1.00 92.44 108 LEU A CA 1
ATOM 897 C C . LEU A 1 108 ? -5.636 -5.426 -15.208 1.00 92.44 108 LEU A C 1
ATOM 899 O O . LEU A 1 108 ? -6.728 -5.786 -15.665 1.00 92.44 108 LEU A O 1
ATOM 903 N N . ASN A 1 109 ? -4.558 -6.213 -15.213 1.00 92.56 109 ASN A N 1
ATOM 904 C CA . ASN A 1 109 ? -4.657 -7.607 -15.625 1.00 92.56 109 ASN A CA 1
ATOM 905 C C . ASN A 1 109 ? -5.621 -8.380 -14.691 1.00 92.56 109 ASN A C 1
ATOM 907 O O . ASN A 1 109 ? -5.860 -7.953 -13.552 1.00 92.56 109 ASN A O 1
ATOM 911 N N . PRO A 1 110 ? -6.206 -9.503 -15.150 1.00 94.44 110 PRO A N 1
ATOM 912 C CA . PRO A 1 110 ? -7.233 -10.210 -14.388 1.00 94.44 110 PRO A CA 1
ATOM 913 C C . PRO A 1 110 ? -6.785 -10.639 -12.988 1.00 94.44 110 PRO A C 1
ATOM 915 O O . PRO A 1 110 ? -7.585 -10.606 -12.058 1.00 94.44 110 PRO A O 1
ATOM 918 N N . ASP A 1 111 ? -5.525 -11.035 -12.825 1.00 93.44 111 ASP A N 1
ATOM 919 C CA . ASP A 1 111 ? -5.001 -11.536 -11.553 1.00 93.44 111 ASP A CA 1
ATOM 920 C C . ASP A 1 111 ? -4.831 -10.394 -10.541 1.00 93.44 111 ASP A C 1
ATOM 922 O O . ASP A 1 111 ? -5.239 -10.519 -9.385 1.00 93.44 111 ASP A O 1
ATOM 926 N N . THR A 1 112 ? -4.334 -9.244 -11.003 1.00 93.69 112 THR A N 1
ATOM 927 C CA . THR A 1 112 ? -4.161 -8.022 -10.207 1.00 93.69 112 THR A CA 1
ATOM 928 C C . THR A 1 112 ? -5.511 -7.466 -9.788 1.00 93.69 112 THR A C 1
ATOM 930 O O . THR A 1 112 ? -5.694 -7.103 -8.628 1.00 93.69 112 THR A O 1
ATOM 933 N N . ARG A 1 113 ? -6.492 -7.456 -10.702 1.00 95.12 113 ARG A N 1
ATOM 934 C CA . ARG A 1 113 ? -7.865 -7.047 -10.386 1.00 95.12 113 ARG A CA 1
ATOM 935 C C . ARG A 1 113 ? -8.474 -7.936 -9.305 1.00 95.12 113 ARG A C 1
ATOM 937 O O . ARG A 1 113 ? -8.988 -7.402 -8.329 1.00 95.12 113 ARG A O 1
ATOM 944 N N . ARG A 1 114 ? -8.363 -9.264 -9.431 1.00 95.19 114 ARG A N 1
ATOM 945 C CA . ARG A 1 114 ? -8.875 -10.192 -8.408 1.00 95.19 114 ARG A CA 1
ATOM 946 C C . ARG A 1 114 ? -8.220 -9.962 -7.047 1.00 95.19 114 ARG A C 1
ATOM 948 O O . ARG A 1 114 ? -8.908 -9.950 -6.033 1.00 95.19 114 ARG A O 1
ATOM 955 N N . ALA A 1 115 ? -6.905 -9.755 -7.008 1.00 94.38 115 ALA A N 1
ATOM 956 C CA . ALA A 1 115 ? -6.192 -9.536 -5.752 1.00 94.38 115 ALA A CA 1
ATOM 957 C C . ALA A 1 115 ? -6.528 -8.179 -5.099 1.00 94.38 115 ALA A C 1
ATOM 959 O O . ALA A 1 115 ? -6.809 -8.125 -3.902 1.00 94.38 115 ALA A O 1
ATOM 960 N N . LEU A 1 116 ? -6.531 -7.087 -5.870 1.00 95.12 116 LEU A N 1
ATOM 961 C CA . LEU A 1 116 ? -6.754 -5.738 -5.343 1.00 95.12 116 LEU A CA 1
ATOM 962 C C . LEU A 1 116 ? -8.239 -5.442 -5.087 1.00 95.12 116 LEU A C 1
ATOM 964 O O . LEU A 1 116 ? -8.610 -5.017 -3.997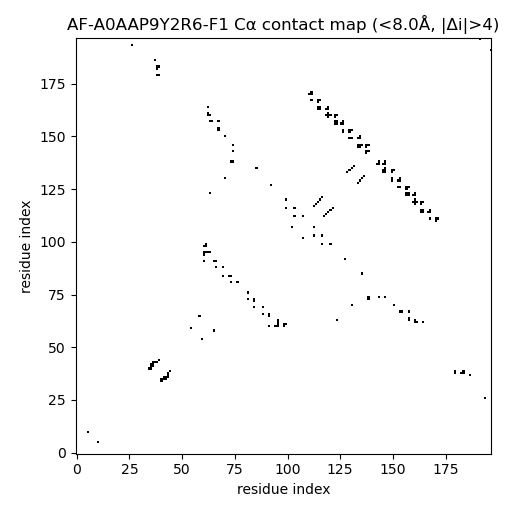 1.00 95.12 116 LEU A O 1
ATOM 968 N N . ILE A 1 117 ? -9.093 -5.675 -6.082 1.00 96.00 117 ILE A N 1
ATOM 969 C CA . ILE A 1 117 ? -10.501 -5.266 -6.050 1.00 96.00 117 ILE A CA 1
ATOM 970 C C . ILE A 1 117 ? -11.358 -6.328 -5.367 1.00 96.00 117 ILE A C 1
ATOM 972 O O . ILE A 1 117 ? -12.126 -6.005 -4.469 1.00 96.00 117 ILE A O 1
ATOM 976 N N . ASP A 1 118 ? -11.207 -7.598 -5.740 1.00 95.69 118 ASP A N 1
ATOM 977 C CA . ASP A 1 118 ? -12.135 -8.630 -5.262 1.00 95.69 118 ASP A CA 1
ATOM 978 C C . ASP A 1 118 ? -11.722 -9.205 -3.896 1.00 95.69 118 ASP A C 1
ATOM 980 O O . ASP A 1 118 ? -12.582 -9.569 -3.095 1.00 95.69 118 ASP A O 1
ATOM 984 N N . ALA A 1 119 ? -10.416 -9.282 -3.607 1.00 96.56 119 ALA A N 1
ATOM 985 C CA . ALA A 1 119 ? -9.901 -9.887 -2.377 1.00 96.56 119 ALA A CA 1
ATOM 986 C C . ALA A 1 119 ? -9.516 -8.869 -1.288 1.00 96.56 119 ALA A C 1
ATOM 988 O O . ALA A 1 119 ? -9.852 -9.084 -0.124 1.00 96.56 119 ALA A O 1
ATOM 989 N N . SER A 1 120 ? -8.820 -7.777 -1.631 1.00 97.62 120 SER A N 1
ATOM 990 C CA . SER A 1 120 ? -8.346 -6.792 -0.640 1.00 97.62 120 SER A CA 1
ATOM 991 C C . SER A 1 120 ? -9.422 -5.778 -0.228 1.00 97.62 120 SER A C 1
ATOM 993 O O . SER A 1 120 ? -9.526 -5.430 0.950 1.00 97.62 120 SER A O 1
ATOM 995 N N . HIS A 1 121 ? -10.265 -5.322 -1.158 1.00 97.94 121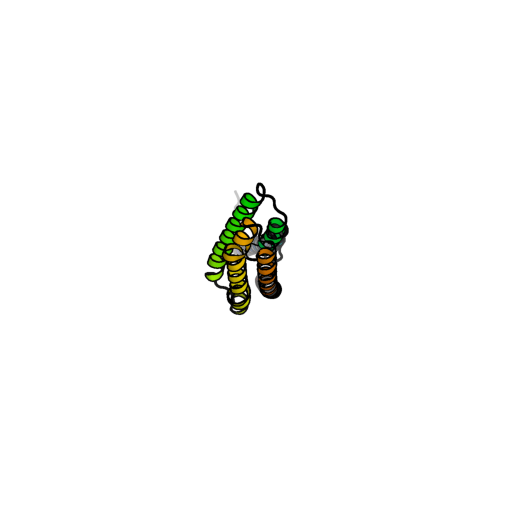 HIS A N 1
ATOM 996 C CA . HIS A 1 121 ? -11.233 -4.261 -0.862 1.00 97.94 121 HIS A CA 1
ATOM 997 C C . HIS A 1 121 ? -12.346 -4.645 0.132 1.00 97.94 121 HIS A C 1
ATOM 999 O O . HIS A 1 121 ? -12.586 -3.876 1.068 1.00 97.94 121 HIS A O 1
ATOM 1005 N N . PRO A 1 122 ? -13.020 -5.810 0.028 1.00 98.25 122 PRO A N 1
ATOM 1006 C CA . PRO A 1 122 ? -14.121 -6.123 0.941 1.00 98.25 122 PRO A CA 1
ATOM 1007 C C . PRO A 1 122 ? -13.719 -6.154 2.431 1.00 98.25 122 PRO A C 1
ATOM 1009 O O . PRO A 1 122 ? -14.455 -5.582 3.244 1.00 98.25 122 PRO A O 1
ATOM 1012 N N . PRO A 1 123 ? -12.558 -6.727 2.824 1.00 98.56 123 PRO A N 1
ATOM 1013 C CA . PRO A 1 123 ? -12.047 -6.600 4.188 1.00 98.56 123 PRO A CA 1
ATOM 1014 C C . PRO A 1 123 ? -11.805 -5.152 4.627 1.00 98.56 123 PRO A C 1
ATOM 1016 O O . PRO A 1 123 ? -12.138 -4.807 5.755 1.00 98.56 123 PRO A O 1
ATOM 1019 N N . ALA A 1 124 ? -11.287 -4.281 3.757 1.00 98.44 124 ALA A N 1
ATOM 1020 C CA . ALA A 1 124 ? -11.059 -2.870 4.084 1.00 98.44 124 ALA A CA 1
ATOM 1021 C C . ALA A 1 124 ? -12.370 -2.108 4.345 1.00 98.44 124 ALA A C 1
ATOM 1023 O O . ALA A 1 124 ? -12.481 -1.334 5.297 1.00 98.44 124 ALA A O 1
ATOM 1024 N N . VAL A 1 125 ? -13.404 -2.377 3.544 1.00 98.44 125 VAL A N 1
ATOM 1025 C CA . VAL A 1 125 ? -14.747 -1.815 3.756 1.00 98.44 125 VAL A CA 1
ATOM 1026 C C . VAL A 1 125 ? -15.327 -2.295 5.084 1.00 98.44 125 VAL A C 1
ATOM 1028 O O . VAL A 1 125 ? -15.850 -1.496 5.863 1.00 98.44 125 VAL A O 1
ATOM 1031 N N . ALA A 1 126 ? -15.216 -3.594 5.375 1.00 98.75 126 ALA A N 1
ATOM 1032 C CA . ALA A 1 126 ? -15.670 -4.154 6.643 1.00 98.75 126 ALA A CA 1
ATOM 1033 C C . ALA A 1 126 ? -14.886 -3.581 7.835 1.00 98.75 126 ALA A C 1
ATOM 1035 O O . ALA A 1 126 ? -15.499 -3.258 8.852 1.00 98.75 126 ALA A O 1
ATOM 1036 N N . PHE A 1 127 ? -13.569 -3.409 7.690 1.00 98.81 127 PHE A N 1
ATOM 1037 C CA . PHE A 1 127 ? -12.689 -2.757 8.657 1.00 98.81 127 PHE A CA 1
ATOM 1038 C C . PHE A 1 127 ? -13.214 -1.358 8.991 1.00 98.81 127 PHE A C 1
ATOM 1040 O O . PHE A 1 127 ? -13.542 -1.095 10.147 1.00 98.81 127 PHE A O 1
ATOM 1047 N N . TYR A 1 128 ? -13.385 -0.487 7.991 1.00 98.81 128 TYR A N 1
ATOM 1048 C CA . TYR A 1 128 ? -13.828 0.885 8.239 1.00 98.81 128 TYR A CA 1
ATOM 1049 C C . TYR A 1 128 ? -15.247 0.949 8.794 1.00 98.81 128 TYR A C 1
ATOM 1051 O O . TYR A 1 128 ? -15.511 1.761 9.677 1.00 98.81 128 TYR A O 1
ATOM 1059 N N . ARG A 1 129 ? -16.151 0.072 8.348 1.00 98.81 129 ARG A N 1
ATOM 1060 C CA . ARG A 1 129 ? -17.494 -0.021 8.929 1.00 98.81 129 ARG A CA 1
ATOM 1061 C C . ARG A 1 129 ? -17.431 -0.296 10.434 1.00 98.81 129 ARG A C 1
ATOM 1063 O O . ARG A 1 129 ? -18.033 0.439 11.201 1.00 98.81 129 ARG A O 1
ATOM 1070 N N . ILE A 1 130 ? -16.659 -1.295 10.872 1.00 98.88 130 ILE A N 1
ATOM 1071 C CA . ILE A 1 130 ? -16.529 -1.607 12.307 1.00 98.88 130 ILE A CA 1
ATOM 1072 C C . ILE A 1 130 ? -15.865 -0.441 13.056 1.00 98.88 130 ILE A C 1
ATOM 1074 O O . ILE A 1 130 ? -16.293 -0.100 14.157 1.00 98.88 130 ILE A O 1
ATOM 1078 N N . VAL A 1 131 ? -14.851 0.198 12.460 1.00 98.81 131 VAL A N 1
ATOM 1079 C CA . VAL A 1 131 ? -14.174 1.361 13.055 1.00 98.81 131 VAL A CA 1
ATOM 1080 C C . VAL A 1 131 ? -15.157 2.498 13.344 1.00 98.81 131 VAL A C 1
ATOM 1082 O O . VAL A 1 131 ? -15.188 3.006 14.463 1.00 98.81 131 VAL A O 1
ATOM 1085 N N . PHE A 1 132 ? -15.948 2.900 12.350 1.00 98.75 132 PHE A N 1
ATOM 1086 C CA . PHE A 1 132 ? -16.805 4.081 12.455 1.00 98.75 132 PHE A CA 1
ATOM 1087 C C . PHE A 1 132 ? -18.148 3.810 13.135 1.00 98.75 132 PHE A C 1
ATOM 1089 O O . PHE A 1 132 ? -18.626 4.680 13.861 1.00 98.75 132 PHE A O 1
ATOM 1096 N N . ASP A 1 133 ? -18.726 2.624 12.949 1.00 98.69 133 ASP A N 1
ATOM 1097 C CA . ASP A 1 133 ? -20.084 2.337 13.419 1.00 98.69 133 ASP A CA 1
ATOM 1098 C C . ASP A 1 133 ? -20.094 1.732 14.834 1.00 98.69 133 ASP A C 1
ATOM 1100 O O . ASP A 1 133 ? -21.011 2.002 15.611 1.00 98.69 133 ASP A O 1
ATOM 1104 N N . ASP A 1 134 ? -19.057 0.965 15.200 1.00 98.56 134 ASP A N 1
ATOM 1105 C CA . ASP A 1 134 ? -19.007 0.233 16.473 1.00 98.56 134 ASP A CA 1
ATOM 1106 C C . ASP A 1 134 ? -17.891 0.738 17.400 1.00 98.56 134 ASP A C 1
ATOM 1108 O O . ASP A 1 134 ? -18.133 1.065 18.565 1.00 98.56 134 ASP A O 1
ATOM 1112 N N . PHE A 1 135 ? -16.655 0.795 16.893 1.00 98.75 135 PHE A N 1
ATOM 1113 C CA . PHE A 1 135 ? -15.458 1.028 17.701 1.00 98.75 135 PHE A CA 1
ATOM 1114 C C . PHE A 1 135 ? -15.361 2.466 18.215 1.00 98.75 135 PHE A C 1
ATOM 1116 O O . PHE A 1 135 ? -15.265 2.667 19.425 1.00 98.75 135 PHE A O 1
ATOM 1123 N N . ILE A 1 136 ? -15.423 3.469 17.330 1.00 98.38 136 ILE A N 1
ATOM 1124 C CA . ILE A 1 136 ? -15.354 4.885 17.726 1.00 98.38 136 ILE A CA 1
ATOM 1125 C C . ILE A 1 136 ? -16.475 5.238 18.720 1.00 98.38 136 ILE A C 1
ATOM 1127 O O . ILE A 1 136 ? -16.158 5.793 19.775 1.00 98.38 136 ILE A O 1
ATOM 1131 N N . PRO A 1 137 ? -17.753 4.871 18.483 1.00 98.38 137 PRO A N 1
ATOM 1132 C CA . PRO A 1 137 ? -18.808 5.111 19.465 1.00 98.38 137 PRO A CA 1
ATOM 1133 C C . PRO A 1 137 ? -18.562 4.419 20.810 1.00 98.38 137 PRO A C 1
ATOM 1135 O O . PRO A 1 137 ? -18.885 4.988 21.850 1.00 98.38 137 PRO A O 1
ATOM 1138 N N . ALA A 1 138 ? -17.993 3.209 20.829 1.00 98.19 138 ALA A N 1
ATOM 1139 C CA . ALA A 1 138 ? -17.643 2.533 22.078 1.00 98.19 138 ALA A CA 1
ATOM 1140 C C . ALA A 1 138 ? -16.521 3.260 22.839 1.00 98.19 138 ALA A C 1
ATOM 1142 O O . ALA A 1 138 ? -16.643 3.454 24.048 1.00 98.19 138 ALA A O 1
ATOM 1143 N N . VAL A 1 139 ? -15.480 3.720 22.136 1.00 97.38 139 VAL A N 1
ATOM 1144 C CA . VAL A 1 139 ? -14.386 4.523 22.713 1.00 97.38 139 VAL A CA 1
ATOM 1145 C C . VAL A 1 139 ? -14.920 5.828 23.310 1.00 97.38 139 VAL A C 1
ATOM 1147 O O . VAL A 1 139 ? -14.609 6.147 24.454 1.00 97.38 139 VAL A O 1
ATOM 1150 N N . GLN A 1 140 ? -15.787 6.541 22.587 1.00 96.06 140 GLN A N 1
ATOM 1151 C CA . GLN A 1 140 ? -16.382 7.802 23.047 1.00 96.06 140 GLN A CA 1
ATOM 1152 C C . GLN A 1 140 ? -17.303 7.636 24.263 1.00 96.06 140 GLN A C 1
ATOM 1154 O O . GLN A 1 140 ? -17.443 8.559 25.061 1.00 96.06 140 GLN A O 1
ATOM 1159 N N . ARG A 1 141 ? -17.938 6.468 24.415 1.00 96.25 141 ARG A N 1
ATOM 1160 C CA . ARG A 1 141 ? -18.740 6.116 25.600 1.00 96.25 141 ARG A CA 1
ATOM 1161 C C . ARG A 1 141 ? -17.908 5.535 26.747 1.00 96.25 141 ARG A C 1
ATOM 1163 O O . ARG A 1 141 ? -18.488 5.110 27.741 1.00 96.25 141 ARG A O 1
ATOM 1170 N N . GLU A 1 142 ? -16.586 5.459 26.591 1.00 95.69 142 GLU A N 1
ATOM 1171 C CA . GLU A 1 142 ? -15.660 4.804 27.524 1.00 95.69 142 GLU A CA 1
ATOM 1172 C C . GLU A 1 142 ? -15.990 3.318 27.793 1.00 95.69 142 GLU A C 1
ATOM 1174 O O . GLU A 1 142 ? -15.557 2.724 28.785 1.00 95.69 142 GLU A O 1
ATOM 1179 N N . ASP A 1 143 ? -16.721 2.672 26.878 1.00 97.62 143 ASP A N 1
ATOM 1180 C CA . ASP A 1 143 ? -17.078 1.258 26.967 1.00 97.62 143 ASP A CA 1
ATOM 1181 C C . ASP A 1 143 ? -15.913 0.390 26.478 1.00 97.62 143 ASP A C 1
ATOM 1183 O O . ASP A 1 143 ? -15.824 -0.026 25.319 1.00 97.62 143 ASP A O 1
ATOM 1187 N N . LYS A 1 144 ? -14.990 0.108 27.400 1.00 94.81 144 LYS A N 1
ATOM 1188 C CA . LYS A 1 144 ? -13.772 -0.666 27.120 1.00 94.81 144 LYS A CA 1
ATOM 1189 C C . LYS A 1 144 ? -14.051 -2.101 26.678 1.00 94.81 144 LYS A C 1
ATOM 1191 O O . LYS A 1 144 ? -13.203 -2.693 26.012 1.00 94.81 144 LYS A O 1
ATOM 1196 N N . VAL A 1 145 ? -15.185 -2.684 27.070 1.00 97.75 145 VAL A N 1
ATOM 1197 C CA . VAL A 1 145 ? -15.531 -4.058 26.683 1.00 97.75 145 VAL A CA 1
ATOM 1198 C C . VAL A 1 145 ? -15.974 -4.068 25.226 1.00 97.75 145 VAL A C 1
ATOM 1200 O O . VAL A 1 145 ? -15.396 -4.808 24.430 1.00 97.75 145 VAL A O 1
ATOM 1203 N N . ALA A 1 146 ? -16.909 -3.189 24.854 1.00 98.25 146 ALA A N 1
ATOM 1204 C CA . ALA A 1 146 ? -17.362 -3.063 23.471 1.00 98.25 146 ALA A CA 1
ATOM 1205 C C . ALA A 1 146 ? -16.237 -2.603 22.529 1.00 98.25 146 ALA A C 1
ATOM 1207 O O . ALA A 1 146 ? -16.102 -3.136 21.428 1.00 98.25 146 ALA A O 1
ATOM 1208 N N . ALA A 1 147 ? -15.379 -1.674 22.967 1.00 98.19 147 ALA A N 1
ATOM 1209 C CA . ALA A 1 147 ? -14.246 -1.210 22.167 1.00 98.19 147 ALA A CA 1
ATOM 1210 C C . ALA A 1 147 ? -13.239 -2.339 21.886 1.00 98.19 147 ALA A C 1
ATOM 1212 O O . ALA A 1 147 ? -12.747 -2.465 20.766 1.00 98.19 147 ALA A O 1
ATOM 1213 N N . ARG A 1 148 ? -12.954 -3.203 22.872 1.00 97.88 148 ARG A N 1
ATOM 1214 C CA . ARG A 1 148 ? -12.056 -4.356 22.681 1.00 97.88 148 ARG A CA 1
ATOM 1215 C C . ARG A 1 148 ? -12.667 -5.451 21.812 1.00 97.88 148 ARG A C 1
ATOM 1217 O O . ARG A 1 148 ? -11.943 -6.031 21.008 1.00 97.88 148 ARG A O 1
ATOM 1224 N N . ASP A 1 149 ? -13.967 -5.716 21.939 1.00 98.44 149 ASP A N 1
ATOM 1225 C CA . ASP A 1 149 ? -14.673 -6.632 21.033 1.00 98.44 149 ASP A CA 1
ATOM 1226 C C . ASP A 1 149 ? -14.599 -6.140 19.580 1.00 98.44 149 ASP A C 1
ATOM 1228 O O . ASP A 1 149 ? -14.170 -6.872 18.683 1.00 98.44 149 ASP A O 1
ATOM 1232 N N . ALA A 1 150 ? -14.943 -4.868 19.355 1.00 98.62 150 ALA A N 1
ATOM 1233 C CA . ALA A 1 150 ? -14.868 -4.254 18.038 1.00 98.62 150 ALA A CA 1
ATOM 1234 C C . ALA A 1 150 ? -13.434 -4.288 17.489 1.00 98.62 150 ALA A C 1
ATOM 1236 O O . ALA A 1 150 ? -13.243 -4.634 16.324 1.00 98.62 150 ALA A O 1
ATOM 1237 N N . LEU A 1 151 ? -12.420 -4.030 18.326 1.00 98.50 151 LEU A N 1
ATOM 1238 C CA . LEU A 1 151 ? -11.018 -4.146 17.927 1.00 98.50 151 LEU A CA 1
ATOM 1239 C C . LEU A 1 151 ? -10.645 -5.570 17.489 1.00 98.50 151 LEU A C 1
ATOM 1241 O O . LEU A 1 151 ? -9.952 -5.723 16.490 1.00 98.50 151 LEU A O 1
ATOM 1245 N N . GLY A 1 152 ? -11.140 -6.612 18.163 1.00 98.56 152 GLY A N 1
ATOM 1246 C CA . GLY A 1 152 ? -10.929 -7.998 17.729 1.00 98.56 152 GLY A CA 1
ATOM 1247 C C . GLY A 1 152 ? -11.485 -8.267 16.326 1.00 98.56 152 GLY A C 1
ATOM 1248 O O . GLY A 1 152 ? -10.819 -8.882 15.489 1.00 98.56 152 GLY A O 1
ATOM 1249 N N . ARG A 1 153 ? -12.679 -7.738 16.029 1.00 98.69 153 ARG A N 1
ATOM 1250 C CA . ARG A 1 153 ? -13.285 -7.821 14.690 1.00 98.69 153 ARG A CA 1
ATOM 1251 C C . ARG A 1 153 ? -12.502 -7.002 13.654 1.00 98.69 153 ARG A C 1
ATOM 1253 O O . ARG A 1 153 ? -12.312 -7.473 12.534 1.00 98.69 153 ARG A O 1
ATOM 1260 N N . ILE A 1 154 ? -12.001 -5.822 14.029 1.00 98.81 154 ILE A N 1
ATOM 1261 C CA . ILE A 1 154 ? -11.116 -4.977 13.205 1.00 98.81 154 ILE A CA 1
ATOM 1262 C C . ILE A 1 154 ? -9.826 -5.729 12.850 1.00 98.81 154 ILE A C 1
ATOM 1264 O O . ILE A 1 154 ? -9.468 -5.789 11.674 1.00 98.81 154 ILE A O 1
ATOM 1268 N N . SER A 1 155 ? -9.161 -6.353 13.830 1.00 98.75 155 SER A N 1
ATOM 1269 C CA . SER A 1 155 ? -7.943 -7.148 13.619 1.00 98.75 155 SER A CA 1
ATOM 1270 C C . SER A 1 155 ? -8.158 -8.274 12.612 1.00 98.75 155 SER A C 1
ATOM 1272 O O . SER A 1 155 ? -7.333 -8.467 11.722 1.00 98.75 155 SER A O 1
ATOM 1274 N N . GLN A 1 156 ? -9.297 -8.969 12.684 1.00 98.69 156 GLN A N 1
ATOM 1275 C CA . GLN A 1 156 ? -9.627 -10.014 11.717 1.00 98.69 156 GLN A CA 1
ATOM 1276 C C . GLN A 1 156 ? -9.724 -9.466 10.284 1.00 98.69 156 GLN A C 1
ATOM 1278 O O . GLN A 1 156 ? -9.219 -10.094 9.353 1.00 98.69 156 GLN A O 1
ATOM 1283 N N . GLN A 1 157 ? -10.364 -8.307 10.090 1.00 98.75 157 GLN A N 1
ATOM 1284 C CA . GLN A 1 157 ? -10.477 -7.697 8.760 1.00 98.75 157 GLN A CA 1
ATOM 1285 C C . GLN A 1 157 ? -9.129 -7.189 8.243 1.00 98.75 157 GLN A C 1
ATOM 1287 O O . GLN A 1 157 ? -8.809 -7.385 7.071 1.00 98.75 157 GLN A O 1
ATOM 1292 N N . TYR A 1 158 ? -8.313 -6.605 9.121 1.00 98.62 158 TYR A N 1
ATOM 1293 C CA . TYR A 1 158 ? -6.945 -6.217 8.794 1.00 98.62 158 TYR A CA 1
ATOM 1294 C C . TYR A 1 158 ? -6.108 -7.419 8.330 1.00 98.62 158 TYR A C 1
ATOM 1296 O O . TYR A 1 158 ? -5.464 -7.341 7.287 1.00 98.62 158 TYR A O 1
ATOM 1304 N N . ASP A 1 159 ? -6.158 -8.551 9.035 1.00 98.56 159 ASP A N 1
ATOM 1305 C CA . ASP A 1 159 ? -5.390 -9.747 8.665 1.00 98.56 159 ASP A CA 1
ATOM 1306 C C . ASP A 1 159 ? -5.833 -10.338 7.320 1.00 98.56 159 ASP A C 1
ATOM 1308 O O . ASP A 1 159 ? -5.006 -10.835 6.549 1.00 98.56 159 ASP A O 1
ATOM 1312 N N . LEU A 1 160 ? -7.135 -10.289 7.021 1.00 98.31 160 LEU A N 1
ATOM 1313 C CA . LEU A 1 160 ? -7.665 -10.689 5.718 1.00 98.31 160 LEU A CA 1
ATOM 1314 C C . LEU A 1 160 ? -7.151 -9.767 4.608 1.00 98.31 160 LEU A C 1
ATOM 1316 O O . LEU A 1 160 ? -6.657 -10.265 3.595 1.00 98.31 160 LEU A O 1
ATOM 1320 N N . GLN A 1 161 ? -7.204 -8.447 4.818 1.00 98.19 161 GLN A N 1
ATOM 1321 C CA . GLN A 1 161 ? -6.679 -7.487 3.850 1.00 98.19 161 GLN A CA 1
ATOM 1322 C C . GLN A 1 161 ? -5.176 -7.685 3.638 1.00 98.19 161 GLN A C 1
ATOM 1324 O O . GLN A 1 161 ? -4.715 -7.786 2.504 1.00 98.19 161 GLN A O 1
ATOM 1329 N N . ARG A 1 162 ? -4.410 -7.801 4.725 1.00 97.69 162 ARG A N 1
ATOM 1330 C CA . ARG A 1 162 ? -2.959 -7.987 4.690 1.00 97.69 162 ARG A CA 1
ATOM 1331 C C . ARG A 1 162 ? -2.564 -9.182 3.832 1.00 97.69 162 ARG A C 1
ATOM 1333 O O . ARG A 1 162 ? -1.697 -9.048 2.981 1.00 97.69 162 ARG A O 1
ATOM 1340 N N . LYS A 1 163 ? -3.230 -10.329 3.990 1.00 97.19 163 LYS A N 1
ATOM 1341 C CA . LYS A 1 163 ? -2.957 -11.522 3.167 1.00 97.19 163 LYS A CA 1
ATOM 1342 C C . LYS A 1 163 ? -3.203 -11.277 1.674 1.00 97.19 163 LYS A C 1
ATOM 1344 O O . LYS A 1 163 ? -2.441 -11.769 0.837 1.00 97.19 163 LYS A O 1
ATOM 1349 N N . ALA A 1 164 ? -4.257 -10.533 1.336 1.00 96.19 164 ALA A N 1
ATOM 1350 C CA . ALA A 1 164 ? -4.543 -10.156 -0.045 1.00 96.19 164 ALA A CA 1
ATOM 1351 C C . ALA A 1 164 ? -3.479 -9.192 -0.597 1.00 96.19 164 ALA A C 1
ATOM 1353 O O . ALA A 1 164 ? -2.990 -9.400 -1.707 1.00 96.19 164 ALA A O 1
ATOM 1354 N N . ILE A 1 165 ? -3.059 -8.201 0.196 1.00 96.19 165 ILE A N 1
ATOM 1355 C CA . ILE A 1 165 ? -1.986 -7.259 -0.152 1.00 96.19 165 ILE A CA 1
ATOM 1356 C C . ILE A 1 165 ? -0.641 -7.977 -0.327 1.00 96.19 165 ILE A C 1
ATOM 1358 O O . ILE A 1 165 ? 0.023 -7.763 -1.337 1.00 96.19 165 ILE A O 1
ATOM 1362 N N . ASP A 1 166 ? -0.264 -8.885 0.575 1.00 95.12 166 ASP A N 1
ATOM 1363 C CA . ASP A 1 166 ? 0.976 -9.665 0.468 1.00 95.12 166 ASP A CA 1
ATOM 1364 C C . ASP A 1 166 ? 1.010 -10.472 -0.845 1.00 95.12 166 ASP A C 1
ATOM 1366 O O . ASP A 1 166 ? 2.033 -10.542 -1.530 1.00 95.12 166 ASP A O 1
ATOM 1370 N N . SER A 1 167 ? -0.134 -11.040 -1.240 1.00 93.62 167 SER A N 1
ATOM 1371 C CA . SER A 1 167 ? -0.280 -11.761 -2.511 1.00 93.62 167 SER A CA 1
ATOM 1372 C C . SER A 1 167 ? -0.208 -10.820 -3.721 1.00 93.62 167 SER A C 1
ATOM 1374 O O . SER A 1 167 ? 0.434 -11.142 -4.723 1.00 93.62 167 SER A O 1
ATOM 1376 N N . LEU A 1 168 ? -0.832 -9.643 -3.626 1.00 94.75 168 LEU A N 1
ATOM 1377 C CA . LEU A 1 168 ? -0.801 -8.609 -4.660 1.00 94.75 168 LEU A CA 1
ATOM 1378 C C . LEU A 1 168 ? 0.625 -8.093 -4.906 1.00 94.75 168 LEU A C 1
ATOM 1380 O O . LEU A 1 168 ? 1.024 -7.955 -6.059 1.00 94.75 168 LEU A O 1
ATOM 1384 N N . VAL A 1 169 ? 1.414 -7.869 -3.851 1.00 93.94 169 VAL A N 1
ATOM 1385 C CA . VAL A 1 169 ? 2.823 -7.446 -3.960 1.00 93.94 169 VAL A CA 1
ATOM 1386 C C . VAL A 1 169 ? 3.654 -8.491 -4.703 1.00 93.94 169 VAL A C 1
ATOM 1388 O O . VAL A 1 169 ? 4.455 -8.140 -5.574 1.00 93.94 169 VAL A O 1
ATOM 1391 N N . GLN A 1 170 ? 3.439 -9.780 -4.420 1.00 93.62 170 GLN A N 1
ATOM 1392 C CA . GLN A 1 170 ? 4.125 -10.857 -5.138 1.00 93.62 170 GLN A CA 1
ATOM 1393 C C . GLN A 1 170 ? 3.755 -10.879 -6.621 1.00 93.62 170 GLN A C 1
ATOM 1395 O O . GLN A 1 170 ? 4.632 -11.087 -7.459 1.00 93.62 170 GLN A O 1
ATOM 1400 N N . LEU A 1 171 ? 2.479 -10.668 -6.952 1.00 93.25 171 LEU A N 1
ATOM 1401 C CA . LEU A 1 171 ? 2.017 -10.611 -8.336 1.00 93.25 171 LEU A CA 1
ATOM 1402 C C . LEU A 1 171 ? 2.607 -9.401 -9.074 1.00 93.25 171 LEU A C 1
ATOM 1404 O O . LEU A 1 171 ? 3.238 -9.578 -10.111 1.00 93.25 171 LEU A O 1
ATOM 1408 N N . ALA A 1 172 ? 2.497 -8.203 -8.497 1.00 91.88 172 ALA A N 1
ATOM 1409 C CA . ALA A 1 172 ? 3.000 -6.967 -9.094 1.00 91.88 172 ALA A CA 1
ATOM 1410 C C . ALA A 1 172 ? 4.521 -7.004 -9.325 1.00 91.88 172 ALA A C 1
ATOM 1412 O O . ALA A 1 172 ? 5.007 -6.581 -10.377 1.00 91.88 172 ALA A O 1
ATOM 1413 N N . THR A 1 173 ? 5.277 -7.574 -8.381 1.00 91.88 173 THR A N 1
ATOM 1414 C CA . THR A 1 1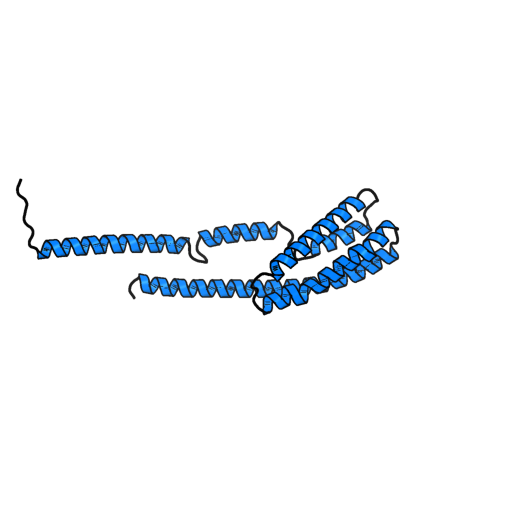73 ? 6.726 -7.793 -8.531 1.00 91.88 173 THR A CA 1
ATOM 1415 C C . THR A 1 173 ? 7.031 -8.735 -9.697 1.00 91.88 173 THR A C 1
ATOM 1417 O O . THR A 1 173 ? 7.946 -8.486 -10.487 1.00 91.88 173 THR A O 1
ATOM 1420 N N . ARG A 1 174 ? 6.257 -9.821 -9.824 1.00 91.94 174 ARG A N 1
ATOM 1421 C CA . ARG A 1 174 ? 6.438 -10.820 -10.883 1.00 91.94 174 ARG A CA 1
ATOM 1422 C C . ARG A 1 174 ? 6.113 -10.239 -12.260 1.00 91.94 174 ARG A C 1
ATOM 1424 O O . ARG A 1 174 ? 6.889 -10.441 -13.190 1.00 91.94 174 ARG A O 1
ATOM 1431 N N . ASP A 1 175 ? 5.026 -9.479 -12.360 1.00 90.44 175 ASP A N 1
ATOM 1432 C CA . ASP A 1 175 ? 4.604 -8.805 -13.590 1.00 90.44 175 ASP A CA 1
ATOM 1433 C C . ASP A 1 175 ? 5.629 -7.752 -14.026 1.00 90.44 175 ASP A C 1
ATOM 1435 O O . ASP A 1 175 ? 6.030 -7.724 -15.188 1.00 90.44 175 ASP A O 1
ATOM 1439 N N . THR A 1 176 ? 6.132 -6.945 -13.085 1.00 90.19 176 THR A N 1
ATOM 1440 C CA . THR A 1 176 ? 7.193 -5.957 -13.355 1.00 90.19 176 THR A CA 1
ATOM 1441 C C . THR A 1 176 ? 8.452 -6.641 -13.886 1.00 90.19 176 THR A C 1
ATOM 1443 O O . THR A 1 176 ? 8.979 -6.252 -14.927 1.00 90.19 176 THR A O 1
ATOM 1446 N N . SER A 1 177 ? 8.884 -7.722 -13.230 1.00 90.44 177 SER A N 1
ATOM 1447 C CA . SER A 1 177 ? 10.059 -8.496 -13.650 1.00 90.44 177 SER A CA 1
ATOM 1448 C C . SER A 1 177 ? 9.888 -9.105 -15.049 1.00 90.44 177 SER A C 1
ATOM 1450 O O . SER A 1 177 ? 10.836 -9.134 -15.834 1.00 90.44 177 SER A O 1
ATOM 1452 N N . ALA A 1 178 ? 8.683 -9.579 -15.386 1.00 90.31 178 ALA A N 1
ATOM 1453 C CA . ALA A 1 178 ? 8.379 -10.109 -16.714 1.00 90.31 178 ALA A CA 1
ATOM 1454 C C . ALA A 1 178 ? 8.456 -9.015 -17.793 1.00 90.31 178 ALA A C 1
ATOM 1456 O O . ALA A 1 178 ? 9.106 -9.211 -18.821 1.00 90.31 178 ALA A O 1
ATOM 1457 N N . VAL A 1 179 ? 7.870 -7.842 -17.532 1.00 90.44 179 VAL A N 1
ATOM 1458 C CA . VAL A 1 179 ? 7.915 -6.690 -18.447 1.00 90.44 179 VAL A CA 1
ATOM 1459 C C . VAL A 1 179 ? 9.349 -6.200 -18.659 1.00 90.44 179 VAL A C 1
ATOM 1461 O O . VAL A 1 179 ? 9.752 -5.929 -19.792 1.00 90.44 179 VAL A O 1
ATOM 1464 N N . GLU A 1 180 ? 10.154 -6.121 -17.599 1.00 91.44 180 GLU A N 1
ATOM 1465 C CA . GLU A 1 180 ? 11.563 -5.738 -17.705 1.00 91.44 180 GLU A CA 1
ATOM 1466 C C . GLU A 1 180 ? 12.375 -6.742 -18.534 1.00 91.44 180 GLU A C 1
ATOM 1468 O O . GLU A 1 180 ? 13.166 -6.334 -19.390 1.00 91.44 180 GLU A O 1
ATOM 1473 N N . ALA A 1 181 ? 12.161 -8.046 -18.334 1.00 88.75 181 ALA A N 1
ATOM 1474 C CA . ALA A 1 181 ? 12.813 -9.091 -19.120 1.00 88.75 181 ALA A CA 1
ATOM 1475 C C . ALA A 1 181 ? 12.408 -9.035 -20.605 1.00 88.75 181 ALA A C 1
ATOM 1477 O O . ALA A 1 181 ? 13.256 -9.182 -21.490 1.00 88.75 181 ALA A O 1
ATOM 1478 N N . ASP A 1 182 ? 11.134 -8.776 -20.899 1.00 88.44 182 ASP A N 1
ATOM 1479 C CA . ASP A 1 182 ? 10.634 -8.597 -22.26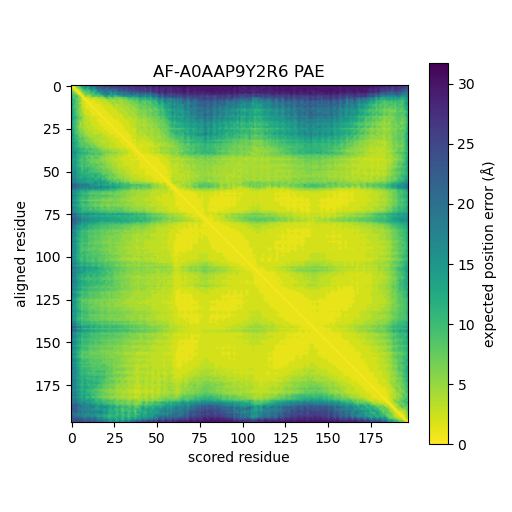6 1.00 88.44 182 ASP A CA 1
ATOM 1480 C C . ASP A 1 182 ? 11.267 -7.380 -22.946 1.00 88.44 182 ASP A C 1
ATOM 1482 O O . ASP A 1 182 ? 11.760 -7.479 -24.075 1.00 88.44 182 ASP A O 1
ATOM 1486 N N . ALA A 1 183 ? 11.350 -6.251 -22.237 1.00 87.75 183 ALA A N 1
ATOM 1487 C CA . ALA A 1 183 ? 11.998 -5.043 -22.734 1.00 87.75 183 ALA A CA 1
ATOM 1488 C C . ALA A 1 183 ? 13.498 -5.259 -23.006 1.00 87.75 183 ALA A C 1
ATOM 1490 O O . ALA A 1 183 ? 14.026 -4.793 -24.024 1.00 87.75 183 ALA A O 1
ATOM 1491 N N . GLN A 1 184 ? 14.194 -6.003 -22.140 1.00 83.62 184 GLN A N 1
ATOM 1492 C CA . GLN A 1 184 ? 15.598 -6.363 -22.353 1.00 83.62 184 GLN A CA 1
ATOM 1493 C C . GLN A 1 184 ? 15.779 -7.222 -23.613 1.00 83.62 184 GLN A C 1
ATOM 1495 O O . GLN A 1 184 ? 16.656 -6.921 -24.431 1.00 83.62 184 GLN A O 1
ATOM 1500 N N . ARG A 1 185 ? 14.930 -8.240 -23.814 1.00 80.94 185 ARG A N 1
ATOM 1501 C CA . ARG A 1 185 ? 14.955 -9.093 -25.017 1.00 80.94 185 ARG A CA 1
ATOM 1502 C C . ARG A 1 185 ? 14.699 -8.287 -26.294 1.00 80.94 185 ARG A C 1
ATOM 1504 O O . ARG A 1 185 ? 15.460 -8.406 -27.256 1.00 80.94 185 ARG A O 1
ATOM 1511 N N . GLY A 1 186 ? 13.692 -7.411 -26.289 1.00 78.31 186 GLY A N 1
ATOM 1512 C CA . GLY A 1 186 ? 13.379 -6.541 -27.429 1.00 78.31 186 GLY A CA 1
ATOM 1513 C C . GLY A 1 186 ? 14.505 -5.555 -27.769 1.00 78.31 186 GLY A C 1
ATOM 1514 O O . GLY A 1 186 ? 14.814 -5.331 -28.944 1.00 78.31 186 GLY A O 1
ATOM 1515 N N . THR A 1 187 ? 15.184 -5.022 -26.747 1.00 73.44 187 THR A N 1
ATOM 1516 C CA . THR A 1 187 ? 16.312 -4.094 -26.929 1.00 73.44 187 THR A CA 1
ATOM 1517 C C . THR A 1 187 ? 17.535 -4.800 -27.518 1.00 73.44 187 THR A C 1
ATOM 1519 O O . THR A 1 187 ? 18.183 -4.249 -28.406 1.00 73.44 187 THR A O 1
ATOM 1522 N N . GLN A 1 188 ? 17.842 -6.030 -27.082 1.00 68.19 188 GLN A N 1
ATOM 1523 C CA . GLN A 1 188 ? 18.931 -6.820 -27.672 1.00 68.19 188 GLN A CA 1
ATOM 1524 C C . GLN A 1 188 ? 18.661 -7.145 -29.146 1.00 68.19 188 GLN A C 1
ATOM 1526 O O . GLN A 1 188 ? 19.544 -6.947 -29.975 1.00 68.19 188 GLN A O 1
ATOM 1531 N N . SER A 1 189 ? 17.440 -7.568 -29.492 1.00 63.84 189 SER A N 1
ATOM 1532 C CA . SER A 1 189 ? 17.066 -7.857 -30.885 1.00 63.84 189 SER A CA 1
ATOM 1533 C C . SER A 1 189 ? 17.185 -6.626 -31.791 1.00 63.84 189 SER A C 1
ATOM 1535 O O . SER A 1 189 ? 17.666 -6.729 -32.916 1.00 63.84 189 SER A O 1
ATOM 1537 N N . SER A 1 190 ? 16.777 -5.452 -31.300 1.00 64.94 190 SER A N 1
ATOM 1538 C CA . SER A 1 190 ? 16.862 -4.193 -32.057 1.00 64.94 190 SER A CA 1
ATOM 1539 C C . SER A 1 190 ? 18.305 -3.713 -32.240 1.00 64.94 190 SER A C 1
ATOM 1541 O O . SER A 1 190 ? 18.637 -3.122 -33.266 1.00 64.94 190 SER A O 1
ATOM 1543 N N . PHE A 1 191 ? 19.179 -3.991 -31.267 1.00 65.19 191 PHE A N 1
ATOM 1544 C CA . PHE A 1 191 ? 20.600 -3.656 -31.350 1.00 65.19 191 PHE A CA 1
ATOM 1545 C C . PHE A 1 191 ? 21.310 -4.443 -32.461 1.00 65.19 191 PHE A C 1
ATOM 1547 O O . PHE A 1 191 ? 22.105 -3.859 -33.192 1.00 65.19 191 PHE A O 1
ATOM 1554 N N . TRP A 1 192 ? 20.985 -5.729 -32.636 1.00 60.53 192 TRP A N 1
ATOM 1555 C CA . TRP A 1 192 ? 21.526 -6.554 -33.726 1.00 60.53 192 TRP A CA 1
ATOM 1556 C C . TRP A 1 192 ? 21.107 -6.036 -35.108 1.00 60.53 192 TRP A C 1
ATOM 1558 O O . TRP A 1 192 ? 21.962 -5.797 -35.960 1.00 60.53 192 TRP A O 1
ATOM 1568 N N . LEU A 1 193 ? 19.822 -5.703 -35.273 1.00 62.84 193 LEU A N 1
ATOM 1569 C CA . LEU A 1 193 ? 19.292 -5.141 -36.520 1.00 62.84 193 LEU A CA 1
ATOM 1570 C C . LEU A 1 193 ? 19.938 -3.795 -36.899 1.00 62.84 193 LEU A C 1
ATOM 1572 O O . LEU A 1 193 ? 20.196 -3.550 -38.075 1.00 62.84 193 LEU A O 1
ATOM 1576 N N . LEU A 1 194 ? 20.224 -2.925 -35.921 1.00 61.47 194 LEU A N 1
ATOM 1577 C CA . LEU A 1 194 ? 20.912 -1.644 -36.153 1.00 61.47 194 LEU A CA 1
ATOM 1578 C C . LEU A 1 194 ? 22.423 -1.800 -36.382 1.00 61.47 194 LEU A C 1
ATOM 1580 O O . LEU A 1 194 ? 23.018 -0.986 -37.087 1.00 61.47 194 LEU A O 1
ATOM 1584 N N . ALA A 1 195 ? 23.047 -2.828 -35.803 1.00 60.62 195 ALA A N 1
ATOM 1585 C CA . ALA A 1 195 ? 24.466 -3.130 -35.988 1.00 60.62 195 ALA A CA 1
ATOM 1586 C C . ALA A 1 195 ? 24.773 -3.840 -37.324 1.00 60.62 195 ALA A C 1
ATOM 1588 O O . ALA A 1 195 ? 25.945 -3.962 -37.682 1.00 60.62 195 ALA A O 1
ATOM 1589 N N . GLY A 1 196 ? 23.750 -4.260 -38.079 1.00 54.41 196 GLY A N 1
ATOM 1590 C CA . GLY A 1 196 ? 23.911 -4.846 -39.411 1.00 54.41 196 GLY A CA 1
ATOM 1591 C C . GLY A 1 196 ? 24.373 -6.307 -39.412 1.00 54.41 196 GLY A C 1
ATOM 1592 O O . GLY A 1 196 ? 25.149 -6.686 -40.290 1.00 54.41 196 GLY A O 1
ATOM 1593 N N . VAL A 1 197 ? 23.910 -7.108 -38.444 1.00 44.88 197 VAL A N 1
ATOM 1594 C CA . VAL A 1 197 ? 23.985 -8.585 -38.434 1.00 44.88 197 VAL A CA 1
ATOM 1595 C C . VAL A 1 197 ? 22.579 -9.134 -38.245 1.00 44.88 197 VAL A C 1
ATOM 1597 O O . VAL A 1 197 ? 22.210 -10.046 -39.014 1.00 44.88 197 VAL A O 1
#

pLDDT: mean 91.03, std 10.86, range [42.56, 98.88]